Protein AF-A0A0P7GWD4-F1 (afdb_monomer_lite)

InterPro domains:
  IPR002305 Aminoacyl-tRNA synthetase, class Ic [PF00579] (4-116)
  IPR002306 Tryptophan-tRNA ligase [PR01039] (16-35)
  IPR002306 Tryptophan-tRNA ligase [PR01039] (90-111)
 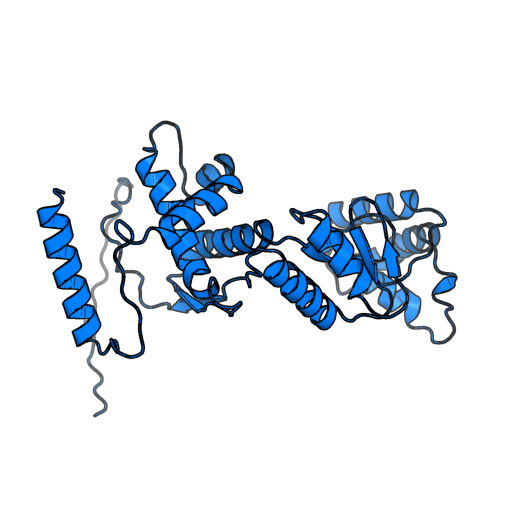 IPR014729 Rossmann-like alpha/beta/alpha sandwich fold [G3DSA:3.40.50.620] (1-127)

Foldseek 3Di:
DDPVVVVVVVVVVVVVVVVVPDDPVPDDDDDLVPDVVLLVLLVVLVVQDDPVLCCVLPVDDPPDDPVNVSVLSSVLSVQQVVLQVHADAREAEDAPSCVSSLVSSLVSLVLLAQWDKDKDFFPDDADPLLVVLLVLLVCVVPVDVPDDLQQDALLVSLVVLVVQQPDPPNPRPRDPVSSVVSSVVSVVRPGTRTAIWIKIFGNHDDPQLVVVLVVQQDDDKDDDPGIITGRPDDRVVSLVSSLVSLVVRVGSSYDRYHYDHDPPPPDPPPDDDDDDDDDDDDDDDDDDDDDDDD

Structure (mmCIF, N/CA/C/O backbone):
data_AF-A0A0P7GWD4-F1
#
_entry.id   AF-A0A0P7GWD4-F1
#
loop_
_atom_site.group_PDB
_atom_site.id
_atom_site.type_symbol
_atom_site.label_atom_id
_atom_site.label_alt_id
_atom_site.label_comp_id
_atom_site.label_asym_id
_atom_site.label_entity_id
_atom_site.label_seq_id
_atom_site.pdbx_PDB_ins_code
_atom_site.Cartn_x
_atom_site.Cartn_y
_atom_site.Cartn_z
_atom_site.occupancy
_atom_site.B_iso_or_equiv
_atom_site.auth_seq_id
_atom_site.auth_comp_id
_atom_site.auth_asym_id
_atom_site.auth_atom_id
_atom_site.pdbx_PDB_model_num
ATOM 1 N N . MET A 1 1 ? 26.471 8.571 -24.620 1.00 83.38 1 MET A N 1
ATOM 2 C CA . MET A 1 1 ? 26.338 7.479 -25.597 1.00 83.38 1 MET A CA 1
ATOM 3 C C . MET A 1 1 ? 25.336 7.917 -26.638 1.00 83.38 1 MET A C 1
ATOM 5 O O . MET A 1 1 ? 24.368 8.586 -26.285 1.00 83.38 1 MET A O 1
ATOM 9 N N . SER A 1 2 ? 25.613 7.619 -27.895 1.00 93.50 2 SER A N 1
ATOM 10 C CA . SER A 1 2 ? 24.650 7.726 -28.987 1.00 93.50 2 SER A CA 1
ATOM 11 C C . SER A 1 2 ? 23.600 6.614 -28.891 1.00 93.50 2 SER A C 1
ATOM 13 O O . SER A 1 2 ? 23.784 5.642 -28.157 1.00 93.50 2 SER A O 1
ATOM 15 N N . TRP A 1 3 ? 22.501 6.757 -29.631 1.00 91.62 3 TRP A N 1
ATOM 16 C CA . TRP A 1 3 ? 21.472 5.720 -29.726 1.00 91.62 3 TRP A CA 1
ATOM 17 C C . TRP A 1 3 ? 22.015 4.417 -30.324 1.00 91.62 3 TRP A C 1
ATOM 19 O O . TRP A 1 3 ? 21.743 3.355 -29.780 1.00 91.62 3 TRP A O 1
ATOM 29 N N . ASP A 1 4 ? 22.866 4.503 -31.348 1.00 94.75 4 ASP A N 1
ATOM 30 C CA . ASP A 1 4 ? 23.476 3.324 -31.975 1.00 94.75 4 ASP A CA 1
ATOM 31 C C . ASP A 1 4 ? 24.362 2.540 -30.988 1.00 94.75 4 ASP A C 1
ATOM 33 O O . ASP A 1 4 ? 24.303 1.313 -30.931 1.00 94.75 4 ASP A O 1
ATOM 37 N N . GLU A 1 5 ? 25.143 3.241 -30.155 1.00 94.81 5 GLU A N 1
ATOM 38 C CA . GLU A 1 5 ? 25.945 2.608 -29.095 1.00 94.81 5 GLU A CA 1
ATOM 39 C C . GLU A 1 5 ? 25.058 1.939 -28.029 1.00 94.81 5 GLU A C 1
ATOM 41 O O . GLU A 1 5 ? 25.387 0.860 -27.536 1.00 94.81 5 GLU A O 1
ATOM 46 N N . ILE A 1 6 ? 23.927 2.559 -27.662 1.00 92.19 6 ILE A N 1
ATOM 47 C CA . ILE A 1 6 ? 22.951 1.963 -26.733 1.00 92.19 6 ILE A CA 1
ATOM 48 C C . ILE A 1 6 ? 22.392 0.664 -27.321 1.00 92.19 6 ILE A C 1
ATOM 50 O O . ILE A 1 6 ? 22.334 -0.343 -26.614 1.00 92.19 6 ILE A O 1
ATOM 54 N N . ASP A 1 7 ? 22.027 0.672 -28.601 1.00 92.12 7 ASP A N 1
ATOM 55 C CA . ASP A 1 7 ? 21.450 -0.481 -29.293 1.00 92.12 7 ASP A CA 1
ATOM 56 C C . ASP A 1 7 ? 22.442 -1.643 -29.397 1.00 92.12 7 ASP A C 1
ATOM 58 O O . ASP A 1 7 ? 22.080 -2.801 -29.163 1.00 92.12 7 ASP A O 1
ATOM 62 N N . GLU A 1 8 ? 23.711 -1.348 -29.687 1.00 94.94 8 GLU A N 1
ATOM 63 C CA . GLU A 1 8 ? 24.775 -2.352 -29.709 1.00 94.94 8 GLU A CA 1
ATOM 64 C C . GLU A 1 8 ? 24.959 -3.005 -28.331 1.00 94.94 8 GLU A C 1
ATOM 66 O O . GLU A 1 8 ? 24.996 -4.238 -28.214 1.00 94.94 8 GLU A O 1
ATOM 71 N N . HIS A 1 9 ? 25.015 -2.198 -27.268 1.00 93.94 9 HIS A N 1
ATOM 72 C CA . HIS A 1 9 ? 25.132 -2.709 -25.906 1.00 93.94 9 HIS A CA 1
ATOM 73 C C . HIS A 1 9 ? 23.908 -3.525 -25.485 1.00 93.94 9 HIS A C 1
ATOM 75 O O . HIS A 1 9 ? 24.072 -4.638 -24.982 1.00 93.94 9 HIS A O 1
ATOM 81 N N . ALA A 1 10 ? 22.696 -3.017 -25.721 1.00 92.69 10 ALA A N 1
ATOM 82 C CA . ALA A 1 10 ? 21.453 -3.711 -25.393 1.00 92.69 10 ALA A CA 1
ATOM 83 C C . ALA A 1 10 ? 21.391 -5.082 -26.077 1.00 92.69 10 ALA A C 1
ATOM 85 O O . ALA A 1 10 ? 21.139 -6.093 -25.421 1.00 92.69 10 ALA A O 1
ATOM 86 N N . ARG A 1 11 ? 21.732 -5.149 -27.369 1.00 93.56 11 ARG A N 1
ATOM 87 C CA . ARG A 1 11 ? 21.801 -6.413 -28.110 1.00 93.56 11 ARG A CA 1
ATOM 88 C C . ARG A 1 11 ? 22.780 -7.403 -27.478 1.00 93.56 11 ARG A C 1
ATOM 90 O O . ARG A 1 11 ? 22.457 -8.583 -27.362 1.00 93.56 11 ARG A O 1
ATOM 97 N N . SER A 1 12 ? 23.963 -6.945 -27.075 1.00 94.62 12 SER A N 1
ATOM 98 C CA . SER A 1 12 ? 24.972 -7.799 -26.434 1.00 94.62 12 SER A CA 1
ATOM 99 C C . SER A 1 12 ? 24.480 -8.387 -25.102 1.00 94.62 12 SER A C 1
ATOM 101 O O . SER A 1 12 ? 24.654 -9.584 -24.844 1.00 94.62 12 SER A O 1
ATOM 103 N N . TYR A 1 13 ? 23.802 -7.577 -24.280 1.00 92.62 13 TYR A N 1
ATOM 104 C CA . TYR A 1 13 ? 23.207 -8.040 -23.022 1.00 92.62 13 TYR A CA 1
ATOM 105 C C . TYR A 1 13 ? 22.079 -9.045 -23.249 1.00 92.62 13 TYR A C 1
ATOM 107 O O . TYR A 1 13 ? 22.077 -10.093 -22.608 1.00 92.62 13 TYR A O 1
ATOM 115 N N . LEU A 1 14 ? 21.177 -8.780 -24.198 1.00 92.50 14 LEU A N 1
ATOM 116 C CA . LEU A 1 14 ? 20.080 -9.693 -24.530 1.00 92.50 14 LEU A CA 1
ATOM 117 C C . LEU A 1 14 ? 20.603 -11.052 -25.011 1.00 92.50 14 LEU A C 1
ATOM 119 O O . LEU A 1 14 ? 20.155 -12.091 -24.533 1.00 92.50 14 LEU A O 1
ATOM 123 N N . LEU A 1 15 ? 21.609 -11.061 -25.892 1.00 93.81 15 LEU A N 1
ATOM 124 C CA . LEU A 1 15 ? 22.244 -12.304 -26.344 1.00 93.81 15 LEU A CA 1
ATOM 125 C C . LEU A 1 15 ? 22.894 -13.073 -25.189 1.00 93.81 15 LEU A C 1
ATOM 127 O O . LEU A 1 15 ? 22.813 -14.299 -25.149 1.00 93.81 15 LEU A O 1
ATOM 131 N N . SER A 1 16 ? 23.517 -12.366 -24.245 1.00 94.94 16 SER A N 1
ATOM 132 C CA . SER A 1 16 ? 24.105 -12.984 -23.053 1.00 94.94 16 SER A CA 1
ATOM 133 C C . SER A 1 16 ? 23.033 -13.585 -22.144 1.00 94.94 16 SER A C 1
ATOM 135 O O . SER A 1 16 ? 23.215 -14.684 -21.631 1.00 94.94 16 SER A O 1
ATOM 137 N N . PHE A 1 17 ? 21.904 -12.896 -21.973 1.00 91.56 17 PHE A N 1
ATOM 138 C CA . PHE A 1 17 ? 20.793 -13.354 -21.143 1.00 91.56 17 PHE A CA 1
ATOM 139 C C . PHE A 1 17 ? 20.124 -14.610 -21.717 1.00 91.56 17 PHE A C 1
ATOM 141 O O . PHE A 1 17 ? 19.949 -15.595 -21.002 1.00 91.56 17 PHE A O 1
ATOM 148 N N . ILE A 1 18 ? 19.880 -14.632 -23.030 1.00 92.94 18 ILE A N 1
ATOM 149 C CA . ILE A 1 18 ? 19.390 -15.823 -23.743 1.00 92.94 18 ILE A CA 1
ATOM 150 C C . ILE A 1 18 ? 20.399 -16.975 -23.622 1.00 92.94 18 ILE A C 1
ATOM 152 O O . ILE A 1 18 ? 20.023 -18.106 -23.329 1.00 92.94 18 ILE A O 1
ATOM 156 N N . ALA A 1 19 ? 21.700 -16.703 -23.772 1.00 95.19 19 ALA A N 1
ATOM 157 C CA . ALA A 1 19 ? 22.739 -17.727 -23.635 1.00 95.19 19 ALA A CA 1
ATOM 158 C C . ALA A 1 19 ? 22.843 -18.319 -22.215 1.00 95.19 19 ALA A C 1
ATOM 160 O O . ALA A 1 19 ? 23.304 -19.450 -22.063 1.00 95.19 19 ALA A O 1
ATOM 161 N N . LEU A 1 20 ? 22.418 -17.578 -21.186 1.00 94.56 20 LEU A N 1
ATOM 162 C CA . LEU A 1 20 ? 22.337 -18.050 -19.799 1.00 94.56 20 LEU A CA 1
ATOM 163 C C . LEU A 1 20 ? 21.084 -18.897 -19.518 1.00 94.56 20 LEU A C 1
ATOM 165 O O . LEU A 1 20 ? 20.955 -19.418 -18.412 1.00 94.56 20 LEU A O 1
ATOM 169 N N . GLY A 1 21 ? 20.213 -19.082 -20.514 1.00 94.06 21 GLY A N 1
ATOM 170 C CA . GLY A 1 21 ? 19.053 -19.966 -20.435 1.00 94.06 21 GLY A CA 1
ATOM 171 C C . GLY A 1 21 ? 17.729 -19.258 -20.168 1.00 94.06 21 GLY A C 1
ATOM 172 O O . GLY A 1 21 ? 16.813 -19.906 -19.673 1.00 94.06 21 GLY A O 1
ATOM 173 N N . PHE A 1 22 ? 17.615 -17.959 -20.466 1.00 93.75 22 PHE A N 1
ATOM 174 C CA . PHE A 1 22 ? 16.305 -17.308 -20.501 1.00 93.75 22 PHE A CA 1
ATOM 175 C C . PHE A 1 22 ? 15.430 -17.946 -21.588 1.00 93.75 22 PHE A C 1
ATOM 177 O O . PHE A 1 22 ? 15.852 -18.037 -22.745 1.00 93.75 22 PHE A O 1
ATOM 184 N N . ASP A 1 23 ? 14.231 -18.378 -21.204 1.00 93.50 23 ASP A N 1
ATOM 185 C CA . ASP A 1 23 ? 13.242 -18.923 -22.125 1.00 93.50 23 ASP A CA 1
ATOM 186 C C . ASP A 1 23 ? 12.445 -17.776 -22.754 1.00 93.50 23 ASP A C 1
ATOM 188 O O . ASP A 1 23 ? 11.769 -17.022 -22.061 1.00 93.50 23 ASP A O 1
ATOM 192 N N . VAL A 1 24 ? 12.573 -17.619 -24.070 1.00 90.38 24 VAL A N 1
ATOM 193 C CA . VAL A 1 24 ? 11.899 -16.557 -24.832 1.00 90.38 24 VAL A CA 1
ATOM 194 C C . VAL A 1 24 ? 10.445 -16.889 -25.159 1.00 90.38 24 VAL A C 1
ATOM 196 O O . VAL A 1 24 ? 9.724 -16.004 -25.607 1.00 90.38 24 VAL A O 1
ATOM 199 N N . GLU A 1 25 ? 10.028 -18.144 -24.982 1.00 91.62 25 GLU A N 1
ATOM 200 C CA . GLU A 1 25 ? 8.641 -18.564 -25.193 1.00 91.62 25 GLU A CA 1
ATOM 201 C C . GLU A 1 25 ? 7.809 -18.341 -23.920 1.00 91.62 25 GLU A C 1
ATOM 203 O O . GLU A 1 25 ? 6.650 -17.946 -24.011 1.00 91.62 25 GLU A O 1
ATOM 208 N N . ASP A 1 26 ? 8.423 -18.530 -22.746 1.00 91.19 26 ASP A N 1
ATOM 209 C CA . ASP A 1 26 ? 7.779 -18.360 -21.433 1.00 91.19 26 ASP A CA 1
ATOM 210 C C . ASP A 1 26 ? 8.070 -16.992 -20.775 1.00 91.19 26 ASP A C 1
ATOM 212 O O . ASP A 1 26 ? 7.542 -16.690 -19.704 1.00 91.19 26 ASP A O 1
ATOM 216 N N . GLY A 1 27 ? 8.928 -16.162 -21.376 1.00 90.12 27 GLY A N 1
ATOM 217 C CA . GLY A 1 27 ? 9.369 -14.888 -20.812 1.00 90.12 27 GLY A CA 1
ATOM 218 C C . GLY A 1 27 ? 9.240 -13.718 -21.782 1.00 90.12 27 GLY A C 1
ATOM 219 O O . GLY A 1 27 ? 9.514 -13.835 -22.974 1.00 90.12 27 GLY A O 1
ATOM 220 N N . GLU A 1 28 ? 8.888 -12.546 -21.255 1.00 90.75 28 GLU A N 1
ATOM 221 C CA . GLU A 1 28 ? 8.751 -11.327 -22.050 1.00 90.75 28 GLU A CA 1
ATOM 222 C C . GLU A 1 28 ? 10.013 -10.451 -21.987 1.00 90.75 28 GLU A C 1
ATOM 224 O O . GLU A 1 28 ? 10.596 -10.218 -20.926 1.00 90.75 28 GLU A O 1
ATOM 229 N N . LEU A 1 29 ? 10.430 -9.936 -23.146 1.00 91.12 29 LEU A N 1
ATOM 230 C CA . LEU A 1 29 ? 11.501 -8.951 -23.281 1.00 91.12 29 LEU A CA 1
ATOM 231 C C . LEU A 1 29 ? 10.989 -7.769 -24.099 1.00 91.12 29 LEU A C 1
ATOM 233 O O . LEU A 1 29 ? 10.586 -7.933 -25.251 1.00 91.12 29 LEU A O 1
ATOM 237 N N . TYR A 1 30 ? 11.080 -6.564 -23.544 1.00 92.50 30 TYR A N 1
ATOM 238 C CA . TYR A 1 30 ? 10.666 -5.342 -24.226 1.00 92.50 30 TYR A CA 1
ATOM 239 C C . TYR A 1 30 ? 11.699 -4.226 -24.083 1.00 92.50 30 TYR A C 1
ATOM 241 O O . TYR A 1 30 ? 12.574 -4.228 -23.215 1.00 92.50 30 TYR A O 1
ATOM 249 N N . ARG A 1 31 ? 11.581 -3.229 -24.964 1.00 92.19 31 ARG A N 1
ATOM 250 C CA . ARG A 1 31 ? 12.339 -1.981 -24.893 1.00 92.19 31 ARG A CA 1
ATOM 251 C C . ARG A 1 31 ? 11.450 -0.899 -24.288 1.00 92.19 31 ARG A C 1
ATOM 253 O O . ARG A 1 31 ? 10.427 -0.553 -24.869 1.00 92.19 31 ARG A O 1
ATOM 260 N N . GLN A 1 32 ? 11.864 -0.320 -23.161 1.00 92.69 32 GLN A N 1
ATOM 261 C CA . GLN A 1 32 ? 11.082 0.699 -22.440 1.00 92.69 32 GLN A CA 1
ATOM 262 C C . GLN A 1 32 ? 10.704 1.914 -23.312 1.00 92.69 32 GLN A C 1
ATOM 264 O O . GLN A 1 32 ? 9.630 2.492 -23.157 1.00 92.69 32 GLN A O 1
ATOM 269 N N . SER A 1 33 ? 11.568 2.311 -24.257 1.00 90.31 33 SER A N 1
ATOM 270 C CA . SER A 1 33 ? 11.283 3.435 -25.164 1.00 90.31 33 SER A CA 1
ATOM 271 C C . SER A 1 33 ? 10.139 3.163 -26.139 1.00 90.31 33 SER A C 1
ATOM 273 O O . SER A 1 33 ? 9.525 4.113 -26.622 1.00 90.31 33 SER A O 1
ATOM 275 N N . ASP A 1 34 ? 9.850 1.890 -26.405 1.00 92.50 34 ASP A N 1
ATOM 276 C CA . ASP A 1 34 ? 8.902 1.460 -27.432 1.00 92.50 34 ASP A CA 1
ATOM 277 C C . ASP A 1 34 ? 7.611 0.903 -26.801 1.00 92.50 34 ASP A C 1
ATOM 279 O O . ASP A 1 34 ? 6.603 0.745 -27.487 1.00 92.50 34 ASP A O 1
ATOM 283 N N . ASN A 1 35 ? 7.617 0.638 -25.489 1.00 96.00 35 ASN A N 1
ATOM 284 C CA . ASN A 1 35 ? 6.459 0.155 -24.746 1.00 96.00 35 ASN A CA 1
ATOM 285 C C . ASN A 1 35 ? 5.600 1.332 -24.259 1.00 96.00 35 ASN A C 1
ATOM 287 O O . ASN A 1 35 ? 5.897 1.967 -23.246 1.00 96.00 35 ASN A O 1
ATOM 291 N N . ARG A 1 36 ? 4.526 1.637 -24.996 1.00 96.38 36 ARG A N 1
ATOM 292 C CA . ARG A 1 36 ? 3.644 2.760 -24.657 1.00 96.38 36 ARG A CA 1
ATOM 293 C C . ARG A 1 36 ? 2.839 2.521 -23.379 1.00 96.38 36 ARG A C 1
ATOM 295 O O . ARG A 1 36 ? 2.697 3.450 -22.596 1.00 96.38 36 ARG A O 1
ATOM 302 N N . VAL A 1 37 ? 2.388 1.289 -23.155 1.00 96.56 37 VAL A N 1
ATOM 303 C CA . VAL A 1 37 ? 1.612 0.910 -21.964 1.00 96.56 37 VAL A CA 1
ATOM 304 C C . VAL A 1 37 ? 2.437 1.146 -20.699 1.00 96.56 37 VAL A C 1
ATOM 306 O O . VAL A 1 37 ? 1.975 1.794 -19.767 1.00 96.56 37 VAL A O 1
ATOM 309 N N . LEU A 1 38 ? 3.705 0.726 -20.705 1.00 96.94 38 LEU A N 1
ATOM 310 C CA . LEU A 1 38 ? 4.643 1.012 -19.619 1.00 96.94 38 LEU A CA 1
ATOM 311 C C . LEU A 1 38 ? 4.836 2.521 -19.396 1.00 96.94 38 LEU A C 1
ATOM 313 O O . LEU A 1 38 ? 4.918 2.980 -18.260 1.00 96.94 38 LEU A O 1
ATOM 317 N N . GLN A 1 39 ? 4.950 3.301 -20.474 1.00 96.44 39 GLN A N 1
ATOM 318 C CA . GLN A 1 39 ? 5.124 4.754 -20.376 1.00 96.44 39 GLN A CA 1
ATOM 319 C C . GLN A 1 39 ? 3.898 5.450 -19.785 1.00 96.44 39 GLN A C 1
ATOM 321 O O . GLN A 1 39 ? 4.066 6.403 -19.024 1.00 96.44 39 GLN A O 1
ATOM 326 N N . ASP A 1 40 ? 2.698 4.987 -20.132 1.00 97.19 40 ASP A N 1
ATOM 327 C CA . ASP A 1 40 ? 1.445 5.499 -19.580 1.00 97.19 40 ASP A CA 1
ATOM 328 C C . ASP A 1 40 ? 1.333 5.126 -18.088 1.00 97.19 40 ASP A C 1
ATOM 330 O O . ASP A 1 40 ? 1.141 6.017 -17.261 1.00 97.19 40 ASP A O 1
ATOM 334 N N . LEU A 1 41 ? 1.645 3.879 -17.709 1.00 97.12 41 LEU A N 1
ATOM 335 C CA . LEU A 1 41 ? 1.734 3.469 -16.299 1.00 97.12 41 LEU A CA 1
ATOM 336 C C . LEU A 1 41 ? 2.756 4.310 -15.514 1.00 97.12 41 LEU A C 1
ATOM 338 O O . LEU A 1 41 ? 2.482 4.767 -14.406 1.00 97.12 41 LEU A O 1
ATOM 342 N N . ALA A 1 42 ? 3.936 4.558 -16.085 1.00 97.25 42 ALA A N 1
ATOM 343 C CA . ALA A 1 42 ? 4.946 5.407 -15.458 1.00 97.25 42 ALA A CA 1
ATOM 344 C C . ALA A 1 42 ? 4.448 6.846 -15.273 1.00 97.25 42 ALA A C 1
ATOM 346 O O . ALA A 1 42 ? 4.755 7.482 -14.267 1.00 97.25 42 ALA A O 1
ATOM 347 N N . PHE A 1 43 ? 3.681 7.379 -16.222 1.00 96.38 43 PHE A N 1
ATOM 348 C CA . PHE A 1 43 ? 3.087 8.703 -16.078 1.00 96.38 43 PHE A CA 1
ATOM 349 C C . PHE A 1 43 ? 2.088 8.748 -14.914 1.00 96.38 43 PHE A C 1
ATOM 351 O O . PHE A 1 43 ? 2.143 9.668 -14.095 1.00 96.38 43 PHE A O 1
ATOM 358 N N . GLU A 1 44 ? 1.229 7.738 -14.799 1.00 95.94 44 GLU A N 1
ATOM 359 C CA . GLU A 1 44 ? 0.239 7.650 -13.726 1.00 95.94 44 GLU A CA 1
ATOM 360 C C . GLU A 1 44 ? 0.884 7.452 -12.351 1.00 95.94 44 GLU A C 1
ATOM 362 O O . GLU A 1 44 ? 0.588 8.214 -11.429 1.00 95.94 44 GLU A O 1
ATOM 367 N N . ILE A 1 45 ? 1.859 6.544 -12.222 1.00 95.88 45 ILE A N 1
ATOM 368 C CA . ILE A 1 45 ? 2.658 6.402 -10.992 1.00 95.88 45 ILE A CA 1
ATOM 369 C C . ILE A 1 45 ? 3.320 7.736 -10.646 1.00 95.88 45 ILE A C 1
ATOM 371 O O . ILE A 1 45 ? 3.247 8.185 -9.501 1.00 95.88 45 ILE A O 1
ATOM 375 N N . GLY A 1 46 ? 3.904 8.408 -11.642 1.00 94.50 46 GLY A N 1
ATOM 376 C CA . GLY A 1 46 ? 4.538 9.713 -11.488 1.00 94.50 46 GLY A CA 1
ATOM 377 C C . GLY A 1 46 ? 3.614 10.766 -10.871 1.00 94.50 46 GLY A C 1
ATOM 378 O O . GLY A 1 46 ? 4.079 11.580 -10.074 1.00 94.50 46 GLY A O 1
ATOM 379 N N . SER A 1 47 ? 2.309 10.712 -11.164 1.00 92.12 47 SER A N 1
ATOM 380 C CA . SER A 1 47 ? 1.301 11.620 -10.593 1.00 92.12 47 SER A CA 1
ATOM 381 C C . SER A 1 47 ? 1.056 11.420 -9.092 1.00 92.12 47 SER A C 1
ATOM 383 O O . SER A 1 47 ? 0.609 12.347 -8.418 1.00 92.12 47 SER A O 1
ATOM 385 N N . THR A 1 48 ? 1.403 10.248 -8.553 1.00 88.75 48 THR A N 1
ATOM 386 C CA . THR A 1 48 ? 1.256 9.926 -7.125 1.00 88.75 48 THR A CA 1
ATOM 387 C C . THR A 1 48 ? 2.543 10.116 -6.325 1.00 88.75 48 THR A C 1
ATOM 389 O O . THR A 1 48 ? 2.502 10.073 -5.096 1.00 88.75 48 THR A O 1
ATOM 392 N N . THR A 1 49 ? 3.679 10.350 -6.991 1.00 90.25 49 THR A N 1
ATOM 393 C CA . THR A 1 49 ? 5.005 10.493 -6.367 1.00 90.25 49 THR A CA 1
ATOM 394 C C . THR A 1 49 ? 5.451 11.949 -6.245 1.00 90.25 49 THR A C 1
ATOM 396 O O . THR A 1 49 ? 5.300 12.743 -7.172 1.00 90.25 49 THR A O 1
ATOM 399 N N . ASN A 1 50 ? 6.071 12.303 -5.120 1.00 90.75 50 ASN A N 1
ATOM 400 C CA . ASN A 1 50 ? 6.525 13.660 -4.825 1.00 90.75 50 ASN A CA 1
ATOM 401 C C . ASN A 1 50 ? 8.039 13.822 -4.982 1.00 90.75 50 ASN A C 1
ATOM 403 O O . ASN A 1 50 ? 8.821 12.926 -4.668 1.00 90.75 50 ASN A O 1
ATOM 407 N N . PHE A 1 51 ? 8.481 15.027 -5.363 1.00 91.94 51 PHE A N 1
ATOM 408 C CA . PHE A 1 51 ? 9.908 15.349 -5.494 1.00 91.94 51 PHE A CA 1
ATOM 409 C C . PHE A 1 51 ? 10.715 15.088 -4.209 1.00 91.94 51 PHE A C 1
ATOM 411 O O . PHE A 1 51 ? 11.842 14.602 -4.275 1.00 91.94 51 PHE A O 1
ATOM 418 N N . SER A 1 52 ? 10.123 15.349 -3.042 1.00 93.75 52 SER A N 1
ATOM 419 C CA . SER A 1 52 ? 10.744 15.097 -1.737 1.00 93.75 52 SER A CA 1
ATOM 420 C C . SER A 1 52 ? 11.074 13.621 -1.501 1.00 93.75 52 SER A C 1
ATOM 422 O O . SER A 1 52 ? 12.067 13.316 -0.847 1.00 93.75 52 SER A O 1
ATOM 424 N N . GLU A 1 53 ? 10.280 12.698 -2.051 1.00 92.88 53 GLU A N 1
ATOM 425 C CA . GLU A 1 53 ? 10.569 11.261 -1.979 1.00 92.88 53 GLU A CA 1
ATOM 426 C C . GLU A 1 53 ? 11.797 10.929 -2.830 1.00 92.88 53 GLU A C 1
ATOM 428 O O . GLU A 1 53 ? 12.689 10.204 -2.389 1.00 92.88 53 GLU A O 1
ATOM 433 N N . PHE A 1 54 ? 11.911 11.530 -4.019 1.00 93.19 54 PHE A N 1
ATOM 434 C CA . PHE A 1 54 ? 13.093 11.343 -4.855 1.00 93.19 54 PHE A CA 1
ATOM 435 C C . PHE A 1 54 ? 14.368 11.929 -4.235 1.00 93.19 54 PHE A C 1
ATOM 437 O O . PHE A 1 54 ? 15.443 11.337 -4.360 1.00 93.19 54 PHE A O 1
ATOM 444 N N . GLU A 1 55 ? 14.267 13.076 -3.565 1.00 94.19 55 GLU A N 1
ATOM 445 C CA . GLU A 1 55 ? 15.373 13.658 -2.802 1.00 94.19 55 GLU A CA 1
ATOM 446 C C . GLU A 1 55 ? 15.804 12.721 -1.667 1.00 94.19 55 GLU A C 1
ATOM 448 O O . GLU A 1 55 ? 16.985 12.384 -1.565 1.00 94.19 55 GLU A O 1
ATOM 453 N N . ALA A 1 56 ? 14.852 12.233 -0.868 1.00 93.94 56 ALA A N 1
ATOM 454 C CA . ALA A 1 56 ? 15.133 11.360 0.268 1.00 93.94 56 ALA A CA 1
ATOM 455 C C . ALA A 1 56 ? 15.741 10.008 -0.143 1.00 93.94 56 ALA A C 1
ATOM 457 O O . ALA A 1 56 ? 16.655 9.518 0.522 1.00 93.94 56 ALA A O 1
ATOM 458 N N . ILE A 1 57 ? 15.254 9.408 -1.233 1.00 93.00 57 ILE A N 1
ATOM 459 C CA . ILE A 1 57 ? 15.642 8.051 -1.644 1.00 93.00 57 ILE A CA 1
ATOM 460 C C . ILE A 1 57 ? 16.877 8.067 -2.557 1.00 93.00 57 ILE A C 1
ATOM 462 O O . ILE A 1 57 ? 17.778 7.242 -2.393 1.00 93.00 57 ILE A O 1
ATOM 466 N N . TYR A 1 58 ? 16.945 8.998 -3.514 1.00 92.06 58 TYR A N 1
ATOM 467 C CA . TYR A 1 58 ? 17.975 9.005 -4.564 1.00 92.06 58 TYR A CA 1
ATOM 468 C C . TYR A 1 58 ? 18.942 10.191 -4.481 1.00 92.06 58 TYR A C 1
ATOM 470 O O . TYR A 1 58 ? 19.909 10.234 -5.249 1.00 92.06 58 TYR A O 1
ATOM 478 N N . GLY A 1 59 ? 18.712 11.146 -3.572 1.00 92.81 59 GLY A N 1
ATOM 479 C CA . GLY A 1 59 ? 19.525 12.357 -3.446 1.00 92.81 59 GLY A CA 1
ATOM 480 C C . GLY A 1 59 ? 19.329 13.334 -4.604 1.00 92.81 59 GLY A C 1
ATOM 481 O O . GLY A 1 59 ? 20.268 14.042 -4.975 1.00 92.81 59 GLY A O 1
ATOM 482 N N . PHE A 1 60 ? 18.151 13.330 -5.234 1.00 94.81 60 PHE A N 1
ATOM 483 C CA . PHE A 1 60 ? 17.853 14.253 -6.326 1.00 94.81 60 PHE A CA 1
ATOM 484 C C . PHE A 1 60 ? 17.767 15.697 -5.832 1.00 94.81 60 PHE A C 1
ATOM 486 O O . PHE A 1 60 ? 17.335 15.979 -4.723 1.00 94.81 60 PHE A O 1
ATOM 493 N N . GLY A 1 61 ? 18.190 16.620 -6.689 1.00 93.00 61 GLY A N 1
ATOM 494 C CA . GLY A 1 61 ? 18.234 18.051 -6.402 1.00 93.00 61 GLY A CA 1
ATOM 495 C C . GLY A 1 61 ? 18.198 18.865 -7.690 1.00 93.00 61 GLY A C 1
ATOM 496 O O . GLY A 1 61 ? 18.031 18.305 -8.773 1.00 93.00 61 GLY A O 1
ATOM 497 N N . GLY A 1 62 ? 18.413 20.179 -7.595 1.00 92.69 62 GLY A N 1
ATOM 498 C CA . GLY A 1 62 ? 18.315 21.096 -8.745 1.00 92.69 62 GLY A CA 1
ATOM 499 C C . GLY A 1 62 ? 19.246 20.782 -9.928 1.00 92.69 62 GLY A C 1
ATOM 500 O O . GLY A 1 62 ? 18.967 21.192 -11.047 1.00 92.69 62 GLY A O 1
ATOM 501 N N . GLU A 1 63 ? 20.318 20.020 -9.699 1.00 93.00 63 GLU A N 1
ATOM 502 C CA . GLU A 1 63 ? 21.259 19.573 -10.739 1.00 93.00 63 GLU A CA 1
ATOM 503 C C . GLU A 1 63 ? 20.818 18.270 -11.437 1.00 93.00 63 GLU A C 1
ATOM 505 O O . GLU A 1 63 ? 21.424 17.834 -12.417 1.00 93.00 63 GLU A O 1
ATOM 510 N N . THR A 1 64 ? 19.784 17.596 -10.925 1.00 94.94 64 THR A N 1
ATOM 511 C CA . THR A 1 64 ? 19.297 16.338 -11.500 1.00 94.94 64 THR A CA 1
ATOM 512 C C . THR A 1 64 ? 18.452 16.627 -12.735 1.00 94.94 64 THR A C 1
ATOM 514 O O . THR A 1 64 ? 17.481 17.375 -12.684 1.00 94.94 64 THR A O 1
ATOM 517 N N . ASN A 1 65 ? 18.801 16.013 -13.866 1.00 93.81 65 ASN A N 1
ATOM 518 C CA . ASN A 1 65 ? 18.026 16.156 -15.094 1.00 93.81 65 ASN A CA 1
ATOM 519 C C . ASN A 1 65 ? 16.675 15.425 -14.981 1.00 93.81 65 ASN A C 1
ATOM 521 O O . ASN A 1 65 ? 16.622 14.291 -14.506 1.00 93.81 65 ASN A O 1
ATOM 525 N N . VAL A 1 66 ? 15.610 16.033 -15.508 1.00 93.44 66 VAL A N 1
ATOM 526 C CA . VAL A 1 66 ? 14.246 15.472 -15.563 1.00 93.44 66 VAL A CA 1
ATOM 527 C C . VAL A 1 66 ? 14.209 14.064 -16.163 1.00 93.44 66 VAL A C 1
ATOM 529 O O . VAL A 1 66 ? 13.493 13.207 -15.665 1.00 93.44 66 VAL A O 1
ATOM 532 N N . SER A 1 67 ? 15.027 13.783 -17.178 1.00 91.94 67 SER A N 1
ATOM 533 C CA . SER A 1 67 ? 15.077 12.454 -17.807 1.00 91.94 67 SER A CA 1
ATOM 534 C C . SER A 1 67 ? 15.571 11.374 -16.838 1.00 91.94 67 SER A C 1
ATOM 536 O O . SER A 1 67 ? 15.120 10.236 -16.901 1.00 91.94 67 SER A O 1
ATOM 538 N N . HIS A 1 68 ? 16.477 11.727 -15.918 1.00 92.94 68 HIS A N 1
ATOM 539 C CA . HIS A 1 68 ? 16.935 10.809 -14.875 1.00 92.94 68 HIS A CA 1
ATOM 540 C C . HIS A 1 68 ? 15.822 10.558 -13.853 1.00 92.94 68 HIS A C 1
ATOM 542 O O . HIS A 1 68 ? 15.602 9.414 -13.467 1.00 92.94 68 HIS A O 1
ATOM 548 N N . MET A 1 69 ? 15.066 11.595 -13.485 1.00 92.69 69 MET A N 1
ATOM 549 C CA . MET A 1 69 ? 13.893 11.430 -12.622 1.00 92.69 69 MET A CA 1
ATOM 550 C C . MET A 1 69 ? 12.852 10.516 -13.265 1.00 92.69 69 MET A C 1
ATOM 552 O O . MET A 1 69 ? 12.446 9.531 -12.657 1.00 92.69 69 MET A O 1
ATOM 556 N N . GLN A 1 70 ? 12.513 10.779 -14.528 1.00 93.69 70 GLN A N 1
ATOM 557 C CA . GLN A 1 70 ? 11.563 9.964 -15.276 1.00 93.69 70 GLN A CA 1
ATOM 558 C C . GLN A 1 70 ? 12.019 8.508 -15.375 1.00 93.69 70 GLN A C 1
ATOM 560 O O . GLN A 1 70 ? 11.203 7.611 -15.210 1.00 93.69 70 GLN A O 1
ATOM 565 N N . SER A 1 71 ? 13.318 8.258 -15.575 1.00 93.81 71 SER A N 1
ATOM 566 C CA . SER A 1 71 ? 13.836 6.888 -15.656 1.00 93.81 71 SER A CA 1
ATOM 567 C C . SER A 1 71 ? 13.601 6.076 -14.378 1.00 93.81 71 SER A C 1
ATOM 569 O O . SER A 1 71 ? 13.312 4.889 -14.472 1.00 93.81 71 SER A O 1
ATOM 571 N N . VAL A 1 72 ? 13.652 6.709 -13.199 1.00 94.38 72 VAL A N 1
ATOM 572 C CA . VAL A 1 72 ? 13.331 6.038 -11.928 1.00 94.38 72 VAL A CA 1
ATOM 573 C C . VAL A 1 72 ? 11.852 5.679 -11.865 1.00 94.38 72 VAL A C 1
ATOM 575 O O . VAL A 1 72 ? 11.510 4.586 -11.430 1.00 94.38 72 VAL A O 1
ATOM 578 N N . VAL A 1 73 ? 10.970 6.567 -12.325 1.00 95.88 73 VAL A N 1
ATOM 579 C CA . VAL A 1 73 ? 9.528 6.286 -12.365 1.00 95.88 73 VAL A CA 1
ATOM 580 C C . VAL A 1 73 ? 9.213 5.167 -13.352 1.00 95.88 73 VAL A C 1
ATOM 582 O O . VAL A 1 73 ? 8.430 4.277 -13.040 1.00 95.88 73 VAL A O 1
ATOM 585 N N . THR A 1 74 ? 9.871 5.150 -14.511 1.00 96.69 74 THR A N 1
ATOM 586 C CA . THR A 1 74 ? 9.754 4.044 -15.471 1.00 96.69 74 THR A CA 1
ATOM 587 C C . THR A 1 74 ? 10.214 2.716 -14.866 1.00 96.69 74 THR A C 1
ATOM 589 O O . THR A 1 74 ? 9.544 1.713 -15.060 1.00 96.69 74 THR A O 1
ATOM 592 N N . GLN A 1 75 ? 11.282 2.711 -14.062 1.00 94.56 75 GLN A N 1
ATOM 593 C CA . GLN A 1 75 ? 11.730 1.508 -13.344 1.00 94.56 75 GLN A CA 1
ATOM 594 C C . GLN A 1 75 ? 10.717 1.018 -12.298 1.00 94.56 75 GLN A C 1
ATOM 596 O O . GLN A 1 75 ? 10.553 -0.186 -12.123 1.00 94.56 75 GLN A O 1
ATOM 601 N N . LEU A 1 76 ? 10.002 1.927 -11.627 1.00 94.88 76 LEU A N 1
ATOM 602 C CA . LEU A 1 76 ? 8.891 1.547 -10.743 1.00 94.88 76 LEU A CA 1
ATOM 603 C C . LEU A 1 76 ? 7.730 0.953 -11.536 1.00 94.88 76 LEU A C 1
ATOM 605 O O . LEU A 1 76 ? 7.134 -0.029 -11.103 1.00 94.88 76 LEU A O 1
ATOM 609 N N . ALA A 1 77 ? 7.425 1.533 -12.698 1.00 96.56 77 ALA A N 1
ATOM 610 C CA . ALA A 1 77 ? 6.408 1.000 -13.589 1.00 96.56 77 ALA A CA 1
ATOM 611 C C . ALA A 1 77 ? 6.769 -0.413 -14.057 1.00 96.56 77 ALA A C 1
ATOM 613 O O . ALA A 1 77 ? 5.898 -1.269 -14.013 1.00 96.56 77 ALA A O 1
ATOM 614 N N . ASP A 1 78 ? 8.034 -0.704 -14.390 1.00 95.94 78 ASP A N 1
ATOM 615 C CA . ASP A 1 78 ? 8.459 -2.057 -14.797 1.00 95.94 78 ASP A CA 1
ATOM 616 C C . ASP A 1 78 ? 8.150 -3.120 -13.728 1.00 95.94 78 ASP A C 1
ATOM 618 O O . ASP A 1 78 ? 7.878 -4.272 -14.055 1.00 95.94 78 ASP A O 1
ATOM 622 N N . ILE A 1 79 ? 8.193 -2.745 -12.444 1.00 95.44 79 ILE A N 1
ATOM 623 C CA . ILE A 1 79 ? 7.895 -3.646 -11.323 1.00 95.44 79 ILE A CA 1
ATOM 624 C C . ILE A 1 79 ? 6.404 -4.008 -11.269 1.00 95.44 79 ILE A C 1
ATOM 626 O O . ILE A 1 79 ? 6.052 -5.144 -10.939 1.00 95.44 79 ILE A O 1
ATOM 630 N N . LEU A 1 80 ? 5.531 -3.044 -11.557 1.00 95.69 80 LEU A N 1
ATOM 631 C CA . LEU A 1 80 ? 4.077 -3.218 -11.488 1.00 95.69 80 LEU A CA 1
ATOM 632 C C . LEU A 1 80 ? 3.470 -3.629 -12.833 1.00 95.69 80 LEU A C 1
ATOM 634 O O . LEU A 1 80 ? 2.373 -4.172 -12.860 1.00 95.69 80 LEU A O 1
ATOM 638 N N . TYR A 1 81 ? 4.207 -3.441 -13.927 1.00 95.50 81 TYR A N 1
ATOM 639 C CA . TYR A 1 81 ? 3.797 -3.751 -15.293 1.00 95.50 81 TYR A CA 1
ATOM 640 C C . TYR A 1 81 ? 3.251 -5.179 -15.483 1.00 95.50 81 TYR A C 1
ATOM 642 O O . TYR A 1 81 ? 2.218 -5.311 -16.135 1.00 95.50 81 TYR A O 1
ATOM 650 N N . PRO A 1 82 ? 3.833 -6.242 -14.884 1.00 93.38 82 PRO A N 1
ATOM 651 C CA . PRO A 1 82 ? 3.286 -7.595 -15.015 1.00 93.38 82 PRO A CA 1
ATOM 652 C C . PRO A 1 82 ? 1.875 -7.765 -14.438 1.00 93.38 82 PRO A C 1
ATOM 654 O O . PRO A 1 82 ? 1.200 -8.727 -14.769 1.00 93.38 82 PRO A O 1
ATOM 657 N N . GLN A 1 83 ? 1.437 -6.854 -13.565 1.00 94.44 83 GLN A N 1
ATOM 658 C CA . GLN A 1 83 ? 0.135 -6.925 -12.901 1.00 94.44 83 GLN A CA 1
ATOM 659 C C . GLN A 1 83 ? -0.973 -6.180 -13.660 1.00 94.44 83 GLN A C 1
ATOM 661 O O . GLN A 1 83 ? -2.070 -6.034 -13.131 1.00 94.44 83 GLN A O 1
ATOM 666 N N . LEU A 1 84 ? -0.688 -5.650 -14.857 1.00 92.44 84 LEU A N 1
ATOM 667 C CA . LEU A 1 84 ? -1.672 -4.898 -15.642 1.00 92.44 84 LEU A CA 1
ATOM 668 C C . LEU A 1 84 ? -2.784 -5.776 -16.225 1.00 92.44 84 LEU A C 1
ATOM 670 O O . LEU A 1 84 ? -3.886 -5.276 -16.430 1.00 92.44 84 LEU A O 1
ATOM 674 N N . ASP A 1 85 ? -2.496 -7.049 -16.500 1.00 86.69 85 ASP A N 1
ATOM 675 C CA . ASP A 1 85 ? -3.496 -7.993 -17.008 1.00 86.69 85 ASP A CA 1
ATOM 676 C C . ASP A 1 85 ? -4.328 -8.591 -15.868 1.00 86.69 85 ASP A C 1
ATOM 678 O O . ASP A 1 85 ? -5.554 -8.655 -15.944 1.00 86.69 85 ASP A O 1
ATOM 682 N N . GLU A 1 86 ? -3.657 -9.025 -14.800 1.00 87.19 86 GLU A N 1
ATOM 683 C CA . GLU A 1 86 ? -4.290 -9.538 -13.592 1.00 87.19 86 GLU A CA 1
ATOM 684 C C . GLU A 1 86 ? -3.423 -9.254 -12.354 1.00 87.19 86 GLU A C 1
ATOM 686 O O . GLU A 1 86 ? -2.188 -9.270 -12.434 1.00 87.19 86 GLU A O 1
ATOM 691 N N . PRO A 1 87 ? -4.027 -9.031 -11.174 1.00 87.88 87 PRO A N 1
ATOM 692 C CA . PRO A 1 87 ? -3.261 -8.836 -9.956 1.00 87.88 87 PRO A CA 1
ATOM 693 C C . PRO A 1 87 ? -2.481 -10.088 -9.587 1.00 87.88 87 PRO A C 1
ATOM 695 O O . PRO A 1 87 ? -3.051 -11.138 -9.284 1.00 87.88 87 PRO A O 1
ATOM 698 N N . MET A 1 88 ? -1.166 -9.945 -9.490 1.00 88.31 88 MET A N 1
ATOM 699 C CA . MET A 1 88 ? -0.290 -11.052 -9.136 1.00 88.31 88 MET A CA 1
ATOM 700 C C . MET A 1 88 ? 0.867 -10.594 -8.244 1.00 88.31 88 MET A C 1
ATOM 702 O O . MET A 1 88 ? 1.346 -9.466 -8.371 1.00 88.31 88 MET A O 1
ATOM 706 N N . PRO A 1 89 ? 1.367 -11.454 -7.341 1.00 83.62 89 PRO A N 1
ATOM 707 C CA . PRO A 1 89 ? 2.522 -11.118 -6.522 1.00 83.62 89 PRO A CA 1
ATOM 708 C C . PRO A 1 89 ? 3.797 -11.086 -7.381 1.00 83.62 89 PRO A C 1
ATOM 710 O O . PRO A 1 89 ? 4.413 -12.121 -7.642 1.00 83.62 89 PRO A O 1
ATOM 713 N N . THR A 1 90 ? 4.237 -9.896 -7.803 1.00 90.62 90 THR A N 1
ATOM 714 C CA . THR A 1 90 ? 5.523 -9.742 -8.506 1.00 90.62 90 THR A CA 1
ATOM 715 C C . THR A 1 90 ? 6.685 -10.034 -7.556 1.00 90.62 90 THR A C 1
ATOM 717 O O . THR A 1 90 ? 6.795 -9.408 -6.501 1.00 90.62 90 THR A O 1
ATOM 720 N N . VAL A 1 91 ? 7.599 -10.931 -7.938 1.00 92.56 91 VAL A N 1
ATOM 721 C CA . VAL A 1 91 ? 8.832 -11.217 -7.183 1.00 92.56 91 VAL A CA 1
ATOM 722 C C . VAL A 1 91 ? 10.047 -10.695 -7.940 1.00 92.56 91 VAL A C 1
ATOM 724 O O . VAL A 1 91 ? 10.319 -11.122 -9.059 1.00 92.56 91 VAL A O 1
ATOM 727 N N . ILE A 1 92 ? 10.817 -9.808 -7.310 1.00 91.06 92 ILE A N 1
ATOM 728 C CA . ILE A 1 92 ? 11.936 -9.115 -7.955 1.00 91.06 92 ILE A CA 1
ATOM 729 C C . ILE A 1 92 ? 13.263 -9.546 -7.315 1.00 91.06 92 ILE A C 1
ATOM 731 O O . ILE A 1 92 ? 13.472 -9.336 -6.111 1.00 91.06 92 ILE A O 1
ATOM 735 N N . PRO A 1 93 ? 14.201 -10.118 -8.086 1.00 90.31 93 PRO A N 1
ATOM 736 C CA . PRO A 1 93 ? 15.547 -10.380 -7.605 1.00 90.31 93 PRO A CA 1
ATOM 737 C C . PRO A 1 93 ? 16.373 -9.096 -7.598 1.00 90.31 93 PRO A C 1
ATOM 739 O O . PRO A 1 93 ? 16.691 -8.543 -8.648 1.00 90.31 93 PRO A O 1
ATOM 742 N N . VAL A 1 94 ? 16.781 -8.642 -6.412 1.00 89.00 94 VAL A N 1
ATOM 743 C CA . VAL A 1 94 ? 17.539 -7.391 -6.268 1.00 89.00 94 VAL A CA 1
ATOM 744 C C . VAL A 1 94 ? 18.716 -7.514 -5.304 1.00 89.00 94 VAL A C 1
ATOM 746 O O . VAL A 1 94 ? 18.757 -8.382 -4.429 1.00 89.00 94 VAL A O 1
ATOM 749 N N . GLY A 1 95 ? 19.700 -6.632 -5.479 1.00 90.00 95 GLY A N 1
ATOM 750 C CA . GLY A 1 95 ? 20.756 -6.432 -4.493 1.00 90.00 95 GLY A CA 1
ATOM 751 C C . GLY A 1 95 ? 20.210 -5.738 -3.234 1.00 90.00 95 GLY A C 1
ATOM 752 O O . GLY A 1 95 ? 19.230 -4.995 -3.325 1.00 90.00 95 GLY A O 1
ATOM 753 N N . PRO A 1 96 ? 20.822 -5.934 -2.049 1.00 87.19 96 PRO A N 1
ATOM 754 C CA . PRO A 1 96 ? 20.406 -5.254 -0.815 1.00 87.19 96 PRO A CA 1
ATOM 755 C C . PRO A 1 96 ? 20.389 -3.720 -0.906 1.00 87.19 96 PRO A C 1
ATOM 757 O O . PRO A 1 96 ? 19.634 -3.067 -0.196 1.00 87.19 96 PRO A O 1
ATOM 760 N N . ASP A 1 97 ? 21.207 -3.140 -1.782 1.00 89.00 97 ASP A N 1
ATOM 761 C CA . ASP A 1 97 ? 21.284 -1.702 -2.048 1.00 89.00 97 ASP A CA 1
ATOM 762 C C . ASP A 1 97 ? 20.045 -1.132 -2.757 1.00 89.00 97 ASP A C 1
ATOM 764 O O . ASP A 1 97 ? 19.824 0.075 -2.706 1.00 89.00 97 ASP A O 1
ATOM 768 N N . GLN A 1 98 ? 19.223 -1.982 -3.378 1.00 90.19 98 GLN A N 1
ATOM 769 C CA . GLN A 1 98 ? 17.992 -1.586 -4.070 1.00 90.19 98 GLN A CA 1
ATOM 770 C C . GLN A 1 98 ? 16.746 -1.672 -3.178 1.00 90.19 98 GLN A C 1
ATOM 772 O O . GLN A 1 98 ? 15.645 -1.369 -3.634 1.00 90.19 98 GLN A O 1
ATOM 777 N N . ASP A 1 99 ? 16.896 -2.052 -1.903 1.00 91.81 99 ASP A N 1
ATOM 778 C CA . ASP A 1 99 ? 15.785 -2.102 -0.947 1.00 91.81 99 ASP A CA 1
ATOM 779 C C . ASP A 1 99 ? 14.960 -0.798 -0.899 1.00 91.81 99 ASP A C 1
ATOM 781 O O . ASP A 1 99 ? 13.732 -0.888 -0.959 1.00 91.81 99 ASP A O 1
ATOM 785 N N . PRO A 1 100 ? 15.569 0.410 -0.898 1.00 93.12 100 PRO A N 1
ATOM 786 C CA . PRO A 1 100 ? 14.798 1.652 -0.930 1.00 93.12 100 PRO A CA 1
ATOM 787 C C . PRO A 1 100 ? 13.912 1.794 -2.177 1.00 93.12 100 PRO A C 1
ATOM 789 O O . PRO A 1 100 ? 12.794 2.286 -2.071 1.00 93.12 100 PRO A O 1
ATOM 792 N N . HIS A 1 101 ? 14.371 1.325 -3.344 1.00 93.69 101 HIS A N 1
ATOM 793 C CA . HIS A 1 101 ? 13.588 1.373 -4.583 1.00 93.69 101 HIS A CA 1
ATOM 794 C C . HIS A 1 101 ? 12.410 0.391 -4.545 1.00 93.69 101 HIS A C 1
ATOM 796 O O . HIS A 1 10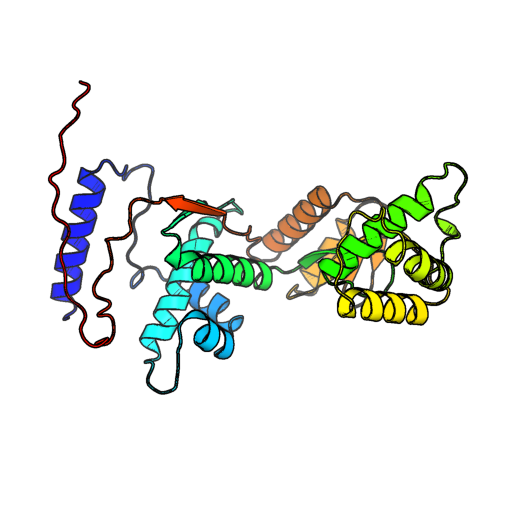1 ? 11.302 0.740 -4.939 1.00 93.69 101 HIS A O 1
ATOM 802 N N . VAL A 1 102 ? 12.614 -0.815 -4.005 1.00 93.62 102 VAL A N 1
ATOM 803 C CA . VAL A 1 102 ? 11.523 -1.791 -3.852 1.00 93.62 102 VAL A CA 1
ATOM 804 C C . VAL A 1 102 ? 10.481 -1.307 -2.845 1.00 93.62 102 VAL A C 1
ATOM 806 O O . VAL A 1 102 ? 9.287 -1.442 -3.101 1.00 93.62 102 VAL A O 1
ATOM 809 N N . ARG A 1 103 ? 10.897 -0.719 -1.714 1.00 93.69 103 ARG A N 1
ATOM 810 C CA . ARG A 1 103 ? 9.953 -0.094 -0.769 1.00 93.69 103 ARG A CA 1
ATOM 811 C C . ARG A 1 103 ? 9.143 0.999 -1.452 1.00 93.69 103 ARG A C 1
ATOM 813 O O . ARG A 1 103 ? 7.925 0.996 -1.349 1.00 93.69 103 ARG A O 1
ATOM 820 N N . PHE A 1 104 ? 9.806 1.838 -2.242 1.00 94.56 104 PHE A N 1
ATOM 821 C CA . PHE A 1 104 ? 9.124 2.871 -3.008 1.00 94.56 104 PHE A CA 1
ATOM 822 C C . PHE A 1 104 ? 8.105 2.299 -4.004 1.00 94.56 104 PHE A C 1
ATOM 824 O O . PHE A 1 104 ? 7.014 2.847 -4.137 1.00 94.56 104 PHE A O 1
ATOM 831 N N . ALA A 1 105 ? 8.407 1.166 -4.647 1.00 94.56 105 ALA A N 1
ATOM 832 C CA . ALA A 1 105 ? 7.458 0.468 -5.515 1.00 94.56 105 ALA A CA 1
ATOM 833 C C . ALA A 1 105 ? 6.240 -0.075 -4.748 1.00 94.56 105 ALA A C 1
ATOM 835 O O . ALA A 1 105 ? 5.123 0.006 -5.252 1.00 94.56 105 ALA A O 1
ATOM 836 N N . ARG A 1 106 ? 6.425 -0.581 -3.520 1.00 94.94 106 ARG A N 1
ATOM 837 C CA . ARG A 1 106 ? 5.308 -0.993 -2.645 1.00 94.94 106 ARG A CA 1
ATOM 838 C C . ARG A 1 106 ? 4.424 0.188 -2.266 1.00 94.94 106 ARG A C 1
ATOM 840 O O . ARG A 1 106 ? 3.204 0.085 -2.366 1.00 94.94 106 ARG A O 1
ATOM 847 N N . ASP A 1 107 ? 5.032 1.309 -1.896 1.00 94.56 107 ASP A N 1
ATOM 848 C CA . ASP A 1 107 ? 4.299 2.518 -1.517 1.00 94.56 107 ASP A CA 1
ATOM 849 C C . ASP A 1 107 ? 3.544 3.115 -2.713 1.00 94.56 107 ASP A C 1
ATOM 851 O O . ASP A 1 107 ? 2.405 3.564 -2.578 1.00 94.56 107 ASP A O 1
ATOM 855 N N . ALA A 1 108 ? 4.152 3.100 -3.903 1.00 94.56 108 ALA A N 1
ATOM 856 C CA . ALA A 1 108 ? 3.496 3.489 -5.148 1.00 94.56 108 ALA A CA 1
ATOM 857 C C . ALA A 1 108 ? 2.311 2.566 -5.471 1.00 94.56 108 ALA A C 1
ATOM 859 O O . ALA A 1 108 ? 1.207 3.061 -5.680 1.00 94.56 108 ALA A O 1
ATOM 860 N N . ALA A 1 109 ? 2.499 1.243 -5.418 1.00 94.81 109 ALA A N 1
ATOM 861 C CA . ALA A 1 109 ? 1.422 0.275 -5.631 1.00 94.81 109 ALA A CA 1
ATOM 862 C C . ALA A 1 109 ? 0.244 0.522 -4.681 1.00 94.81 109 ALA A C 1
ATOM 864 O O . ALA A 1 109 ? -0.900 0.585 -5.119 1.00 94.81 109 ALA A O 1
ATOM 865 N N . ALA A 1 110 ? 0.524 0.744 -3.393 1.00 94.31 110 ALA A N 1
ATOM 866 C CA . ALA A 1 110 ? -0.501 1.036 -2.398 1.00 94.31 110 ALA A CA 1
ATOM 867 C C . ALA A 1 110 ? -1.244 2.354 -2.684 1.00 94.31 110 ALA A C 1
ATOM 869 O O . ALA A 1 110 ? -2.456 2.425 -2.479 1.00 94.31 110 ALA A O 1
ATOM 870 N N . ARG A 1 111 ? -0.546 3.402 -3.142 1.00 94.50 111 ARG A N 1
ATOM 871 C CA . ARG A 1 111 ? -1.154 4.697 -3.499 1.00 94.50 111 ARG A CA 1
ATOM 872 C C . ARG A 1 111 ? -2.018 4.647 -4.751 1.00 94.50 111 ARG A C 1
ATOM 874 O O . ARG A 1 111 ? -2.919 5.465 -4.854 1.00 94.50 111 ARG A O 1
ATOM 881 N N . MET A 1 112 ? -1.750 3.719 -5.664 1.00 94.81 112 MET A N 1
ATOM 882 C CA . MET A 1 112 ? -2.545 3.522 -6.881 1.00 94.81 112 MET A CA 1
ATOM 883 C C . MET A 1 112 ? -3.861 2.772 -6.618 1.00 94.81 112 MET A C 1
ATOM 885 O O . MET A 1 112 ? -4.739 2.783 -7.474 1.00 94.81 112 MET A O 1
ATOM 889 N N . ARG A 1 113 ? -4.018 2.142 -5.443 1.00 95.75 113 ARG A N 1
ATOM 890 C CA . ARG A 1 113 ? -5.255 1.448 -5.055 1.00 95.75 113 ARG A CA 1
ATOM 891 C C . ARG A 1 113 ? -6.411 2.421 -4.854 1.00 95.75 113 ARG A C 1
ATOM 893 O O . ARG A 1 113 ? -6.217 3.544 -4.379 1.00 95.75 113 ARG A O 1
ATOM 900 N N . TYR A 1 114 ? -7.622 1.959 -5.141 1.00 96.62 114 TYR A N 1
ATOM 901 C CA . TYR A 1 114 ? -8.853 2.710 -4.886 1.00 96.62 114 TYR A CA 1
ATOM 902 C C . TYR A 1 114 ? -9.197 2.710 -3.405 1.00 96.62 114 TYR A C 1
ATOM 904 O O . TYR A 1 114 ? -9.551 3.751 -2.856 1.00 96.62 114 TYR A O 1
ATOM 912 N N . PHE A 1 115 ? -9.019 1.560 -2.755 1.00 97.00 115 PHE A N 1
ATOM 913 C CA . PHE A 1 115 ? -9.377 1.358 -1.360 1.00 97.00 115 PHE A CA 1
ATOM 914 C C . PHE A 1 115 ? -8.169 0.912 -0.537 1.00 97.00 115 PHE A C 1
ATOM 916 O O . PHE A 1 115 ? -7.361 0.092 -0.980 1.00 97.00 115 PHE A O 1
ATOM 923 N N . LYS A 1 116 ? -8.057 1.419 0.693 1.00 95.31 116 LYS A N 1
ATOM 924 C CA . LYS A 1 116 ? -7.183 0.842 1.724 1.00 95.31 116 LYS A CA 1
ATOM 925 C C . LYS A 1 116 ? -8.041 0.053 2.699 1.00 95.31 116 LYS A C 1
ATOM 927 O O . LYS A 1 116 ? -8.888 0.630 3.373 1.00 95.31 116 LYS A O 1
ATOM 932 N N . VAL A 1 117 ? -7.766 -1.240 2.810 1.00 95.12 117 VAL A N 1
ATOM 933 C CA . VAL A 1 117 ? -8.339 -2.093 3.850 1.00 95.12 117 VAL A CA 1
ATOM 934 C C . VAL A 1 117 ? -7.473 -1.969 5.100 1.00 95.12 117 VAL A C 1
ATOM 936 O O . VAL A 1 117 ? -6.249 -2.078 5.035 1.00 95.12 117 VAL A O 1
ATOM 939 N N . THR A 1 118 ? -8.089 -1.661 6.234 1.00 93.19 118 THR A N 1
ATOM 940 C CA . THR A 1 118 ? -7.415 -1.571 7.531 1.00 93.19 118 THR A CA 1
ATOM 941 C C . THR A 1 118 ? -8.329 -2.095 8.616 1.00 93.19 118 THR A C 1
ATOM 943 O O . THR A 1 118 ? -9.546 -1.968 8.531 1.00 93.19 118 THR A O 1
ATOM 946 N N . GLU A 1 119 ? -7.751 -2.632 9.678 1.00 91.94 119 GLU A N 1
ATOM 947 C CA . GLU A 1 119 ? -8.508 -2.838 10.903 1.00 91.94 119 GLU A CA 1
ATOM 948 C C . GLU A 1 119 ? -8.735 -1.494 11.611 1.00 91.94 119 GLU A C 1
ATOM 950 O O . GLU A 1 119 ? -7.853 -0.623 11.637 1.00 91.94 119 GLU A O 1
ATOM 955 N N . ALA A 1 120 ? -9.932 -1.341 12.171 1.00 92.38 120 ALA A N 1
ATOM 956 C CA . ALA A 1 120 ? -10.324 -0.232 13.020 1.00 92.38 120 ALA A CA 1
ATOM 957 C C . ALA A 1 120 ? -11.115 -0.745 14.232 1.00 92.38 120 ALA A C 1
ATOM 959 O O . ALA A 1 120 ? -11.705 -1.823 14.216 1.00 92.38 120 ALA A O 1
ATOM 960 N N . PHE A 1 121 ? -11.153 0.066 15.287 1.00 91.12 121 PHE A N 1
ATOM 961 C CA . PHE A 1 121 ? -11.850 -0.272 16.532 1.00 91.12 121 PHE A CA 1
ATOM 962 C C . PHE A 1 121 ? -12.866 0.788 16.958 1.00 91.12 121 PHE A C 1
ATOM 964 O O . PHE A 1 121 ? -13.788 0.477 17.710 1.00 91.12 121 PHE A O 1
ATOM 971 N N . ALA A 1 122 ? -12.734 2.008 16.436 1.00 90.94 122 ALA A N 1
ATOM 972 C CA . ALA A 1 122 ? -13.567 3.179 16.699 1.00 90.94 122 ALA A CA 1
ATOM 973 C C . ALA A 1 122 ? -13.558 4.113 15.469 1.00 90.94 122 ALA A C 1
ATOM 975 O O . ALA A 1 122 ? -13.040 3.757 14.404 1.00 90.94 122 ALA A O 1
ATOM 976 N N . SER A 1 123 ? -14.153 5.298 15.578 1.00 88.31 123 SER A N 1
ATOM 977 C CA . SER A 1 123 ? -14.210 6.283 14.493 1.00 88.31 123 SER A CA 1
ATOM 978 C C . SER A 1 123 ? -12.833 6.825 14.097 1.00 88.31 123 SER A C 1
ATOM 980 O O . SER A 1 123 ? -12.591 7.043 12.908 1.00 88.31 123 SER A O 1
ATOM 982 N N . PHE A 1 124 ? -11.913 6.990 15.049 1.00 89.81 124 PHE A N 1
ATOM 983 C CA . PHE A 1 124 ? -10.571 7.514 14.796 1.00 89.81 124 PHE A CA 1
ATOM 984 C C . PHE A 1 124 ? -9.664 6.513 14.064 1.00 89.81 124 PHE A C 1
ATOM 986 O O . PHE A 1 124 ? -9.832 5.296 14.149 1.00 89.81 124 PHE A O 1
ATOM 993 N N . GLU A 1 125 ? -8.675 7.041 13.344 1.00 87.75 125 GLU A N 1
ATOM 994 C CA . GLU A 1 125 ? -7.640 6.236 12.699 1.00 87.75 125 GLU A CA 1
ATOM 995 C C . GLU A 1 125 ? -6.462 5.980 13.640 1.00 87.75 125 GLU A C 1
ATOM 997 O O . GLU A 1 125 ? -6.014 6.869 14.373 1.00 87.75 125 GLU A O 1
ATOM 1002 N N . LEU A 1 126 ? -5.937 4.761 13.559 1.00 91.19 126 LEU A N 1
ATOM 1003 C CA . LEU A 1 126 ? -4.712 4.338 14.222 1.00 91.19 126 LEU A CA 1
ATOM 1004 C C . LEU A 1 126 ? -3.627 4.116 13.174 1.00 91.19 126 LEU A C 1
ATOM 1006 O O . LEU A 1 126 ? -3.890 3.491 12.136 1.00 91.19 126 LEU A O 1
ATOM 1010 N N . ASP A 1 127 ? -2.421 4.605 13.445 1.00 90.62 127 ASP A N 1
ATOM 1011 C CA . ASP A 1 127 ? -1.237 4.151 12.723 1.00 90.62 127 ASP A CA 1
ATOM 1012 C C . ASP A 1 127 ? -0.891 2.699 13.099 1.00 90.62 127 ASP A C 1
ATOM 1014 O O . ASP A 1 127 ? -1.583 2.062 13.893 1.00 90.62 127 ASP A O 1
ATOM 1018 N N . ASP A 1 128 ? 0.132 2.130 12.467 1.00 88.88 128 ASP A N 1
ATOM 1019 C CA . ASP A 1 128 ? 0.453 0.714 12.656 1.00 88.88 128 ASP A CA 1
ATOM 1020 C C . ASP A 1 128 ? 0.943 0.412 14.083 1.00 88.88 128 ASP A C 1
ATOM 1022 O O . ASP A 1 128 ? 0.537 -0.595 14.659 1.00 88.88 128 ASP A O 1
ATOM 1026 N N . ALA A 1 129 ? 1.731 1.305 14.691 1.00 90.06 129 ALA A N 1
ATOM 1027 C CA . ALA A 1 129 ? 2.251 1.109 16.043 1.00 90.06 129 ALA A CA 1
ATOM 1028 C C . ALA A 1 129 ? 1.153 1.286 17.102 1.00 90.06 129 ALA A C 1
ATOM 1030 O O . ALA A 1 129 ? 1.062 0.504 18.052 1.00 90.06 129 ALA A O 1
ATOM 1031 N N . GLU A 1 130 ? 0.290 2.287 16.927 1.00 92.94 130 GLU A N 1
ATOM 1032 C CA . GLU A 1 130 ? -0.881 2.489 17.776 1.00 92.94 130 GLU A CA 1
ATOM 1033 C C . GLU A 1 130 ? -1.867 1.322 17.652 1.00 92.94 130 GLU A C 1
ATOM 1035 O O . GLU A 1 130 ? -2.441 0.905 18.656 1.00 92.94 130 GLU A O 1
ATOM 1040 N N . ARG A 1 131 ? -2.062 0.776 16.444 1.00 91.56 131 ARG A N 1
ATOM 1041 C CA . ARG A 1 131 ? -2.965 -0.360 16.206 1.00 91.56 131 ARG A CA 1
ATOM 1042 C C . ARG A 1 131 ? -2.453 -1.635 16.861 1.00 91.56 131 ARG A C 1
ATOM 1044 O O . ARG A 1 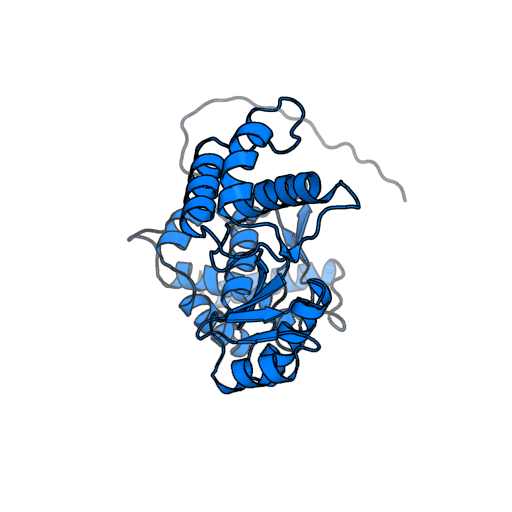131 ? -3.244 -2.314 17.508 1.00 91.56 131 ARG A O 1
ATOM 1051 N N . ASP A 1 132 ? -1.160 -1.928 16.748 1.00 90.12 132 ASP A N 1
ATOM 1052 C CA . ASP A 1 132 ? -0.542 -3.085 17.406 1.00 90.12 132 ASP A CA 1
ATOM 1053 C C . ASP A 1 132 ? -0.673 -2.988 18.934 1.00 90.12 132 ASP A C 1
ATOM 1055 O O . ASP A 1 132 ? -1.062 -3.953 19.598 1.00 90.12 132 ASP A O 1
ATOM 1059 N N . LEU A 1 133 ? -0.407 -1.803 19.497 1.00 91.25 133 L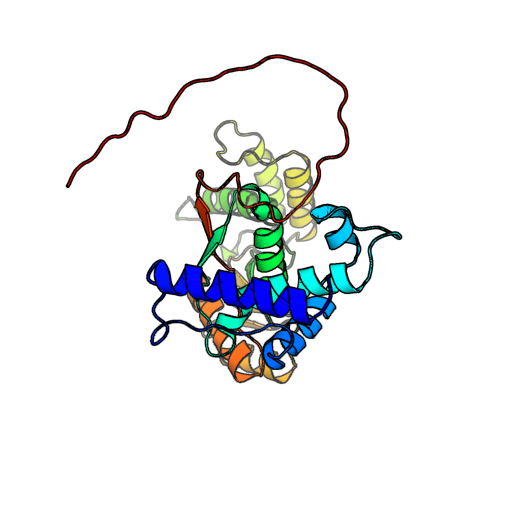EU A N 1
ATOM 1060 C CA . LEU A 1 133 ? -0.572 -1.547 20.927 1.00 91.25 133 LEU A CA 1
ATOM 1061 C C . LEU A 1 133 ? -2.036 -1.674 21.365 1.00 91.25 133 LEU A C 1
ATOM 1063 O O . LEU A 1 133 ? -2.324 -2.325 22.370 1.00 91.25 133 LEU A O 1
ATOM 1067 N N . PHE A 1 134 ? -2.958 -1.065 20.618 1.00 92.12 134 PHE A N 1
ATOM 1068 C CA . PHE A 1 134 ? -4.379 -1.114 20.937 1.00 92.12 134 PHE A CA 1
ATOM 1069 C C . PHE A 1 134 ? -4.934 -2.531 20.831 1.00 92.12 134 PHE A C 1
ATOM 1071 O O . PHE A 1 134 ? -5.742 -2.924 21.664 1.00 92.12 134 PHE A O 1
ATOM 1078 N N . ARG A 1 135 ? -4.484 -3.318 19.850 1.00 91.19 135 ARG A N 1
ATOM 1079 C CA . ARG A 1 135 ? -4.901 -4.711 19.712 1.00 91.19 135 ARG A CA 1
ATOM 1080 C C . ARG A 1 135 ? -4.464 -5.547 20.909 1.00 91.19 135 ARG A C 1
ATOM 1082 O O . ARG A 1 135 ? -5.281 -6.278 21.451 1.00 91.19 135 ARG A O 1
ATOM 1089 N N . ALA A 1 136 ? -3.223 -5.384 21.365 1.00 90.06 136 ALA A N 1
ATOM 1090 C CA . ALA A 1 136 ? -2.747 -6.074 22.561 1.00 90.06 136 ALA A CA 1
ATOM 1091 C C . ALA A 1 136 ? -3.550 -5.684 23.814 1.00 90.06 136 ALA A C 1
ATOM 1093 O O . ALA A 1 136 ? -3.897 -6.551 24.612 1.00 90.06 136 ALA A O 1
ATOM 1094 N N . LEU A 1 137 ? -3.893 -4.398 23.963 1.00 90.44 137 LEU A N 1
ATOM 1095 C CA . LEU A 1 137 ? -4.797 -3.950 25.024 1.00 90.44 137 LEU A CA 1
ATOM 1096 C C . LEU A 1 137 ? -6.190 -4.577 24.872 1.00 90.44 137 LEU A C 1
ATOM 1098 O O . LEU A 1 137 ? -6.758 -5.042 25.851 1.00 90.44 137 LEU A O 1
ATOM 1102 N N . TYR A 1 138 ? -6.757 -4.573 23.668 1.00 90.56 138 TYR A N 1
ATOM 1103 C CA . TYR A 1 138 ? -8.092 -5.106 23.407 1.00 90.56 138 TYR A CA 1
ATOM 1104 C C . TYR A 1 138 ? -8.180 -6.603 23.723 1.00 90.56 138 TYR A C 1
ATOM 1106 O O . TYR A 1 138 ? -9.149 -7.035 24.346 1.00 90.56 138 TYR A O 1
ATOM 1114 N N . ASP A 1 139 ? -7.161 -7.377 23.351 1.00 89.38 139 ASP A N 1
ATOM 1115 C CA . ASP A 1 139 ? -7.077 -8.804 23.661 1.00 89.38 139 ASP A CA 1
ATOM 1116 C C . ASP A 1 139 ? -7.034 -9.042 25.188 1.00 89.38 139 ASP A C 1
ATOM 1118 O O . ASP A 1 139 ? -7.732 -9.922 25.680 1.00 89.38 139 ASP A O 1
ATOM 1122 N N . GLU A 1 140 ? -6.311 -8.217 25.958 1.00 88.38 140 GLU A N 1
ATOM 1123 C CA . GLU A 1 140 ? -6.305 -8.267 27.436 1.00 88.38 140 GLU A CA 1
ATOM 1124 C C . GLU A 1 140 ? -7.677 -7.894 28.028 1.00 88.38 140 GLU A C 1
ATOM 1126 O O . GLU A 1 140 ? -8.203 -8.577 28.907 1.00 88.38 140 GLU A O 1
ATOM 1131 N N . LEU A 1 141 ? -8.298 -6.823 27.522 1.00 87.12 141 LEU A N 1
ATOM 1132 C CA . LEU A 1 141 ? -9.614 -6.356 27.975 1.00 87.12 141 LEU A CA 1
ATOM 1133 C C . LEU A 1 141 ? -10.728 -7.377 27.722 1.00 87.12 141 LEU A C 1
ATOM 1135 O O . LEU A 1 141 ? -11.747 -7.347 28.411 1.00 87.12 141 LEU A O 1
ATOM 1139 N N . THR A 1 142 ? -10.551 -8.237 26.721 1.00 87.00 142 THR A N 1
ATOM 1140 C CA . THR A 1 142 ? -11.539 -9.232 26.289 1.00 87.00 142 THR A CA 1
ATOM 1141 C C . THR A 1 142 ? -11.155 -10.667 26.639 1.00 87.00 142 THR A C 1
ATOM 1143 O O . THR A 1 142 ? -11.921 -11.579 26.338 1.00 87.00 142 THR A O 1
ATOM 1146 N N . GLU A 1 143 ? -10.022 -10.886 27.319 1.00 84.94 143 GLU A N 1
ATOM 1147 C CA . GLU A 1 143 ? -9.625 -12.209 27.815 1.00 84.94 143 GLU A CA 1
ATOM 1148 C C . GLU A 1 143 ? -10.681 -12.841 28.750 1.00 84.94 143 GLU A C 1
ATOM 1150 O O . GLU A 1 143 ? -10.908 -14.051 28.650 1.00 84.94 143 GLU A O 1
ATOM 1155 N N . PRO A 1 144 ? -11.362 -12.093 29.648 1.00 82.94 144 PRO A N 1
ATOM 1156 C CA . PRO A 1 144 ? -12.409 -12.683 30.474 1.00 82.94 144 PRO A CA 1
ATOM 1157 C C . PRO A 1 144 ? -13.671 -12.995 29.646 1.00 82.94 144 PRO A C 1
ATOM 1159 O O . PRO A 1 144 ? -14.278 -12.099 29.060 1.00 82.94 144 PRO A O 1
ATOM 1162 N N . ASP A 1 145 ? -14.112 -14.261 29.665 1.00 69.81 145 ASP A N 1
ATOM 1163 C CA . ASP A 1 145 ? -15.264 -14.790 28.901 1.00 69.81 145 ASP A CA 1
ATOM 1164 C C . ASP A 1 145 ? -16.611 -14.075 29.179 1.00 69.81 145 ASP A C 1
ATOM 1166 O O . ASP A 1 145 ? -17.597 -14.270 28.464 1.00 69.81 145 ASP A O 1
ATOM 1170 N N . ASP A 1 146 ? -16.689 -13.297 30.256 1.00 73.94 146 ASP A N 1
ATOM 1171 C CA . ASP A 1 146 ? -17.865 -12.584 30.751 1.00 73.94 146 ASP A CA 1
ATOM 1172 C C . ASP A 1 146 ? -17.912 -11.088 30.381 1.00 73.94 146 ASP A C 1
ATOM 1174 O O . ASP A 1 146 ? -18.840 -10.385 30.795 1.00 73.94 146 ASP A O 1
ATOM 1178 N N . VAL A 1 147 ? -16.964 -10.599 29.574 1.00 70.06 147 VAL A N 1
ATOM 1179 C CA . VAL A 1 147 ? -16.975 -9.219 29.062 1.00 70.06 147 VAL A CA 1
ATOM 118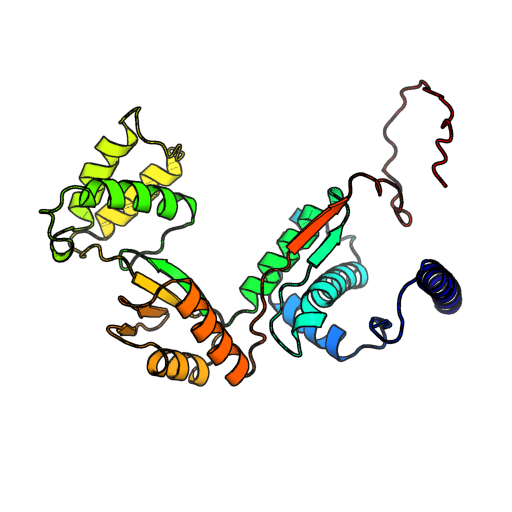0 C C . VAL A 1 147 ? -17.921 -9.101 27.868 1.00 70.06 147 VAL A C 1
ATOM 1182 O O . VAL A 1 147 ? -17.708 -9.701 26.816 1.00 70.06 147 VAL A O 1
ATOM 1185 N N . ASP A 1 148 ? -18.959 -8.274 28.011 1.00 74.31 148 ASP A N 1
ATOM 1186 C CA . ASP A 1 148 ? -19.759 -7.837 26.869 1.00 74.31 148 ASP A CA 1
ATOM 1187 C C . ASP A 1 148 ? -18.973 -6.776 26.087 1.00 74.31 148 ASP A C 1
ATOM 1189 O O . ASP A 1 148 ? -18.797 -5.639 26.536 1.00 74.31 148 ASP A O 1
ATOM 1193 N N . THR A 1 149 ? -18.471 -7.146 24.909 1.00 72.31 149 THR A N 1
ATOM 1194 C CA . THR A 1 149 ? -17.699 -6.239 24.051 1.00 72.31 149 THR A CA 1
ATOM 1195 C C . THR A 1 149 ? -18.503 -5.014 23.621 1.00 72.31 149 THR A C 1
ATOM 1197 O O . THR A 1 149 ? -17.909 -3.972 23.344 1.00 72.31 149 THR A O 1
ATOM 1200 N N . ASP A 1 150 ? -19.839 -5.095 23.611 1.00 72.56 150 ASP A N 1
ATOM 1201 C CA . ASP A 1 150 ? -20.703 -3.957 23.286 1.00 72.56 150 ASP A CA 1
ATOM 1202 C C . ASP A 1 150 ? -20.724 -2.890 24.397 1.00 72.56 150 ASP A C 1
ATOM 1204 O O . ASP A 1 150 ? -21.164 -1.757 24.156 1.00 72.56 150 ASP A O 1
ATOM 1208 N N . ASP A 1 151 ? -20.204 -3.192 25.591 1.00 82.88 151 ASP A N 1
ATOM 1209 C CA . ASP A 1 151 ? -20.101 -2.263 26.720 1.00 82.88 151 ASP A CA 1
ATOM 1210 C C . ASP A 1 151 ? -18.738 -1.570 26.835 1.00 82.88 151 ASP A C 1
ATOM 1212 O O . ASP A 1 151 ? -18.655 -0.526 27.481 1.00 82.88 151 ASP A O 1
ATOM 1216 N N . LEU A 1 152 ? -17.699 -2.048 26.143 1.00 88.25 152 LEU A N 1
ATOM 1217 C CA . LEU A 1 152 ? -16.380 -1.407 26.151 1.00 88.25 152 LEU A CA 1
ATOM 1218 C C . LEU A 1 152 ? -16.439 -0.018 25.494 1.00 88.25 152 LEU A C 1
ATOM 1220 O O . LEU A 1 152 ? -16.932 0.139 24.370 1.00 88.25 152 LEU A O 1
ATOM 1224 N N . ARG A 1 153 ? -15.950 1.014 26.191 1.00 91.94 153 ARG A N 1
ATOM 1225 C CA . ARG A 1 153 ? -15.888 2.402 25.698 1.00 91.94 153 ARG A CA 1
ATOM 1226 C C . ARG A 1 153 ? -14.446 2.871 25.560 1.00 91.94 153 ARG A C 1
ATOM 1228 O O . ARG A 1 153 ? -13.555 2.396 26.261 1.00 91.94 153 ARG A O 1
ATOM 1235 N N . CYS A 1 154 ? -14.230 3.838 24.672 1.00 93.06 154 CYS A N 1
ATOM 1236 C CA . CYS A 1 154 ? -12.907 4.423 24.451 1.00 93.06 154 CYS A CA 1
ATOM 1237 C C . CYS A 1 154 ? -12.328 5.058 25.727 1.00 93.06 154 CYS A C 1
ATOM 1239 O O . CYS A 1 154 ? -11.155 4.849 26.017 1.00 93.06 154 CYS A O 1
ATOM 1241 N N . GLU A 1 155 ? -13.146 5.756 26.522 1.00 91.56 155 GLU A N 1
ATOM 1242 C CA . GLU A 1 155 ? -12.721 6.348 27.800 1.00 91.56 155 GLU A CA 1
ATOM 1243 C C . GLU A 1 155 ? -12.244 5.288 28.806 1.00 91.56 155 GLU A C 1
ATOM 1245 O O . GLU A 1 155 ? -11.188 5.455 29.414 1.00 91.56 155 GLU A O 1
ATOM 1250 N N . ASP A 1 156 ? -12.946 4.156 28.902 1.00 90.56 156 ASP A N 1
ATOM 1251 C CA . ASP A 1 156 ? -12.558 3.052 29.787 1.00 90.56 156 ASP A CA 1
ATOM 1252 C C . ASP A 1 156 ? -11.241 2.406 29.325 1.00 90.56 156 ASP A C 1
ATOM 1254 O O . ASP A 1 156 ? -10.368 2.087 30.135 1.00 90.56 156 ASP A O 1
ATOM 1258 N N . ALA A 1 157 ? -11.059 2.240 28.010 1.00 91.38 157 ALA A N 1
ATOM 1259 C CA . ALA A 1 157 ? -9.813 1.725 27.450 1.00 91.38 157 ALA A CA 1
ATOM 1260 C C . ALA A 1 157 ? -8.637 2.694 27.645 1.00 91.38 157 ALA A C 1
ATOM 1262 O O . ALA A 1 157 ? -7.519 2.237 27.878 1.00 91.38 157 ALA A O 1
ATOM 1263 N N . ALA A 1 158 ? -8.863 4.013 27.603 1.00 92.00 158 ALA A N 1
ATOM 1264 C CA . ALA A 1 158 ? -7.825 5.008 27.881 1.00 92.00 158 ALA A CA 1
ATOM 1265 C C . ALA A 1 158 ? -7.284 4.874 29.313 1.00 92.00 158 ALA A C 1
ATOM 1267 O O . ALA A 1 158 ? -6.068 4.857 29.524 1.00 92.00 158 ALA A O 1
ATOM 1268 N N . GLU A 1 159 ? -8.179 4.721 30.295 1.00 88.81 159 GLU A N 1
ATOM 1269 C CA . GLU A 1 159 ? -7.799 4.529 31.699 1.00 88.81 159 GLU A CA 1
ATOM 1270 C C . GLU A 1 159 ? -6.980 3.245 31.894 1.00 88.81 159 GLU A C 1
ATOM 1272 O O . GLU A 1 159 ? -5.979 3.238 32.620 1.00 88.81 159 GLU A O 1
ATOM 1277 N N . GLN A 1 160 ? -7.368 2.165 31.213 1.00 88.50 160 GLN A N 1
ATOM 1278 C CA . GLN A 1 160 ? -6.691 0.872 31.317 1.00 88.50 160 GLN A CA 1
ATOM 1279 C C . GLN A 1 160 ? -5.375 0.809 30.538 1.00 88.50 160 GLN A C 1
ATOM 1281 O O . GLN A 1 160 ? -4.439 0.147 30.990 1.00 88.50 160 GLN A O 1
ATOM 1286 N N . LEU A 1 161 ? -5.241 1.554 29.437 1.00 86.94 161 LEU A N 1
ATOM 1287 C CA . LEU A 1 161 ? -4.007 1.622 28.652 1.00 86.94 161 LEU A CA 1
ATOM 1288 C C . LEU A 1 161 ? -2.821 2.090 29.505 1.00 86.94 161 LEU A C 1
ATOM 1290 O O . LEU A 1 161 ? -1.726 1.538 29.400 1.00 86.94 161 LEU A O 1
ATOM 1294 N N . LEU A 1 162 ? -3.030 3.063 30.397 1.00 80.44 162 LEU A N 1
ATOM 1295 C CA . LEU A 1 162 ? -1.977 3.537 31.301 1.00 80.44 162 LEU A CA 1
ATOM 1296 C C . LEU A 1 162 ? -1.509 2.447 32.273 1.00 80.44 162 LEU A C 1
ATOM 1298 O O . LEU A 1 162 ? -0.319 2.385 32.591 1.00 80.44 162 LEU A O 1
ATOM 1302 N N . ALA A 1 163 ? -2.413 1.594 32.756 1.00 84.06 163 ALA A N 1
ATOM 1303 C CA . ALA A 1 163 ? -2.048 0.464 33.607 1.00 84.06 163 ALA A CA 1
ATOM 1304 C C . ALA A 1 163 ? -1.309 -0.613 32.799 1.00 84.06 163 ALA A C 1
ATOM 1306 O O . ALA A 1 163 ? -0.225 -1.035 33.200 1.00 84.06 163 ALA A O 1
ATOM 1307 N N . PHE A 1 164 ? -1.850 -0.969 31.633 1.00 83.31 164 PHE A N 1
ATOM 1308 C CA . PHE A 1 164 ? -1.306 -1.967 30.712 1.00 83.31 164 PHE A CA 1
ATOM 1309 C C . PHE A 1 164 ? 0.126 -1.641 30.272 1.00 83.31 164 PHE A C 1
ATOM 1311 O O . PHE A 1 164 ? 1.035 -2.459 30.363 1.00 83.31 164 PHE A O 1
ATOM 1318 N N . VAL A 1 165 ? 0.375 -0.402 29.859 1.00 79.81 165 VAL A N 1
ATOM 1319 C CA . VAL A 1 165 ? 1.686 0.037 29.361 1.00 79.81 165 VAL A CA 1
ATOM 1320 C C . VAL A 1 165 ? 2.753 0.105 30.463 1.00 79.81 165 VAL A C 1
ATOM 1322 O O . VAL A 1 165 ? 3.949 -0.000 30.181 1.00 79.81 165 VAL A O 1
ATOM 1325 N N . ASN A 1 166 ? 2.344 0.307 31.717 1.00 77.19 166 ASN A N 1
ATOM 1326 C CA . ASN A 1 166 ? 3.251 0.295 32.866 1.00 77.19 166 ASN A CA 1
ATOM 1327 C C . ASN A 1 166 ? 3.507 -1.121 33.407 1.00 77.19 166 ASN A C 1
ATOM 1329 O O . ASN A 1 166 ? 4.383 -1.290 34.263 1.00 77.19 166 ASN A O 1
ATOM 1333 N N . ASP A 1 167 ? 2.777 -2.127 32.923 1.00 77.62 167 ASP A N 1
ATOM 1334 C CA . ASP A 1 167 ? 3.033 -3.518 33.259 1.00 77.62 167 ASP A CA 1
ATOM 1335 C C . ASP A 1 167 ? 4.284 -4.021 32.526 1.00 77.62 167 ASP A C 1
ATOM 1337 O O . ASP A 1 167 ? 4.396 -3.999 31.302 1.00 77.62 167 ASP A O 1
ATOM 1341 N N . SER A 1 168 ? 5.254 -4.505 33.300 1.00 62.62 168 SER A N 1
ATOM 1342 C CA . SER A 1 168 ? 6.497 -5.084 32.783 1.00 62.62 168 SER A CA 1
ATOM 1343 C C . SER A 1 168 ? 6.317 -6.379 31.976 1.00 62.62 168 SER A C 1
ATOM 1345 O O . SER A 1 168 ? 7.288 -6.849 31.382 1.00 62.62 168 SER A O 1
ATOM 1347 N N . SER A 1 169 ? 5.128 -6.986 32.004 1.00 67.25 169 SER A N 1
ATOM 1348 C CA . SER A 1 169 ? 4.778 -8.195 31.250 1.00 67.25 169 SER A CA 1
ATOM 1349 C C . SER A 1 169 ? 4.209 -7.913 29.856 1.00 67.25 169 SER A C 1
ATOM 1351 O O . SER A 1 169 ? 4.152 -8.832 29.038 1.00 67.25 169 SER A O 1
ATOM 1353 N N . THR A 1 170 ? 3.875 -6.655 29.551 1.00 65.62 170 THR A N 1
ATOM 1354 C CA . THR A 1 170 ? 3.376 -6.240 28.237 1.00 65.62 170 THR A CA 1
ATOM 1355 C C . THR A 1 170 ? 4.419 -6.505 27.155 1.00 65.62 170 THR A C 1
ATOM 1357 O O . THR A 1 170 ? 5.535 -5.988 27.189 1.00 65.62 170 THR A O 1
ATOM 1360 N N . ALA A 1 171 ? 4.053 -7.335 26.175 1.00 60.78 171 ALA A N 1
ATOM 1361 C CA . ALA A 1 171 ? 4.958 -7.774 25.112 1.00 60.78 171 ALA A CA 1
ATOM 1362 C C . ALA A 1 171 ? 5.258 -6.686 24.062 1.00 60.78 171 ALA A C 1
ATOM 1364 O O . ALA A 1 171 ? 6.221 -6.818 23.305 1.00 60.78 171 ALA A O 1
ATOM 1365 N N . VAL A 1 172 ? 4.444 -5.625 24.006 1.00 67.12 172 VAL A N 1
ATOM 1366 C CA . VAL A 1 172 ? 4.565 -4.541 23.023 1.00 67.12 172 VAL A CA 1
ATOM 1367 C C . VAL A 1 172 ? 5.428 -3.411 23.587 1.00 67.12 172 VAL A C 1
ATOM 1369 O O . VAL A 1 172 ? 4.998 -2.650 24.453 1.00 67.12 172 VAL A O 1
ATOM 1372 N N . ASP A 1 173 ? 6.648 -3.269 23.065 1.00 70.00 173 ASP A N 1
ATOM 1373 C CA . ASP A 1 173 ? 7.533 -2.136 23.368 1.00 70.00 173 ASP A CA 1
ATOM 1374 C C . ASP A 1 173 ? 7.147 -0.920 22.509 1.00 70.00 173 ASP A C 1
ATOM 1376 O O . ASP A 1 173 ? 7.824 -0.568 21.544 1.00 70.00 173 ASP A O 1
ATOM 1380 N N . ALA A 1 174 ? 5.998 -0.312 22.811 1.00 75.69 174 ALA A N 1
ATOM 1381 C CA . ALA A 1 174 ? 5.595 0.941 22.177 1.00 75.69 174 ALA A CA 1
ATOM 1382 C C . ALA A 1 174 ? 6.432 2.096 22.738 1.00 75.69 174 ALA A C 1
ATOM 1384 O O . ALA A 1 174 ? 6.673 2.149 23.944 1.00 75.69 174 ALA A O 1
ATOM 1385 N N . ASP A 1 175 ? 6.852 3.054 21.919 1.00 85.44 175 ASP A N 1
ATOM 1386 C CA . ASP A 1 175 ? 7.552 4.237 22.420 1.00 85.44 175 ASP A CA 1
ATOM 1387 C C . ASP A 1 175 ? 6.588 5.206 23.155 1.00 85.44 175 ASP A C 1
ATOM 1389 O O . ASP A 1 175 ? 5.369 5.133 22.970 1.00 85.44 175 ASP A O 1
ATOM 1393 N N . PRO A 1 176 ? 7.099 6.131 23.994 1.00 87.19 176 PRO A N 1
ATOM 1394 C CA . PRO A 1 176 ? 6.278 7.114 24.709 1.00 87.19 176 PRO A CA 1
ATOM 1395 C C . PRO A 1 176 ? 5.317 7.922 23.831 1.00 87.19 176 PRO A C 1
ATOM 1397 O O . PRO A 1 176 ? 4.196 8.173 24.255 1.00 87.19 176 PRO A O 1
ATOM 1400 N N . SER A 1 177 ? 5.716 8.297 22.612 1.00 89.94 177 SER A N 1
ATOM 1401 C CA . SER A 1 177 ? 4.873 9.133 21.751 1.00 89.94 177 SER A CA 1
ATOM 1402 C C . SER A 1 177 ? 3.681 8.372 21.176 1.00 89.94 177 SER A C 1
ATOM 1404 O O . SER A 1 177 ? 2.578 8.915 21.155 1.00 89.94 177 SER A O 1
ATOM 1406 N N . THR A 1 178 ? 3.871 7.101 20.811 1.00 91.50 178 THR A N 1
ATOM 1407 C CA . THR A 1 178 ? 2.782 6.203 20.393 1.00 91.50 178 THR A CA 1
ATOM 1408 C C . THR A 1 178 ? 1.760 6.018 21.518 1.00 91.50 178 THR A C 1
ATOM 1410 O O . THR A 1 178 ? 0.555 6.097 21.289 1.00 91.50 178 THR A O 1
ATOM 1413 N N . ARG A 1 179 ? 2.233 5.825 22.758 1.00 90.44 179 ARG A N 1
ATOM 1414 C CA . ARG A 1 179 ? 1.365 5.666 23.940 1.00 90.44 179 ARG A CA 1
ATOM 1415 C C . ARG A 1 179 ? 0.536 6.922 24.193 1.00 90.44 179 ARG A C 1
ATOM 1417 O O . ARG A 1 179 ? -0.681 6.825 24.314 1.00 90.44 179 ARG A O 1
ATOM 1424 N N . ASP A 1 180 ? 1.192 8.080 24.248 1.00 90.94 180 ASP A N 1
ATOM 1425 C CA . ASP A 1 180 ? 0.537 9.360 24.529 1.00 90.94 180 ASP A CA 1
ATOM 1426 C C . ASP A 1 180 ? -0.502 9.705 23.445 1.00 90.94 180 ASP A C 1
ATOM 1428 O O . ASP A 1 180 ? -1.620 10.104 23.771 1.00 90.94 180 ASP A O 1
ATOM 1432 N N . SER A 1 181 ? -0.174 9.479 22.165 1.00 94.06 181 SER A N 1
ATOM 1433 C CA . SER A 1 181 ? -1.099 9.686 21.039 1.00 94.06 181 SER A CA 1
ATOM 1434 C C . SER A 1 181 ? -2.314 8.757 21.111 1.00 94.06 181 SER A C 1
ATOM 1436 O O . SER A 1 181 ? -3.450 9.201 20.925 1.00 94.06 181 SER A O 1
ATOM 1438 N N . LEU A 1 182 ? -2.109 7.476 21.436 1.00 93.88 182 LEU A N 1
ATOM 1439 C CA . LEU A 1 182 ? -3.209 6.520 21.547 1.00 93.88 182 LEU A CA 1
ATOM 1440 C C . LEU A 1 182 ? -4.146 6.869 22.713 1.00 93.88 182 LEU A C 1
ATOM 1442 O O . LEU A 1 182 ? -5.364 6.831 22.535 1.00 93.88 182 LEU A O 1
ATOM 1446 N N . VAL A 1 183 ? -3.601 7.251 23.875 1.00 93.44 183 VAL A N 1
ATOM 1447 C CA . VAL A 1 183 ? -4.401 7.737 25.015 1.00 93.44 183 VAL A CA 1
ATOM 1448 C C . VAL A 1 183 ? -5.243 8.937 24.593 1.00 93.44 183 VAL A C 1
ATOM 1450 O O . VAL A 1 183 ? -6.456 8.919 24.784 1.00 93.44 183 VAL A O 1
ATOM 1453 N N . GLU A 1 184 ? -4.635 9.941 23.957 1.00 94.12 184 GLU A N 1
ATOM 1454 C CA . GLU A 1 184 ? -5.351 11.138 23.503 1.00 94.12 184 GLU A CA 1
ATOM 1455 C C . GLU A 1 184 ? -6.499 10.786 22.540 1.00 94.12 184 GLU A C 1
ATOM 1457 O O . GLU A 1 184 ? -7.607 11.315 22.661 1.00 94.12 184 GLU A O 1
ATOM 1462 N N . LYS A 1 185 ? -6.280 9.866 21.594 1.00 95.25 185 LYS A N 1
ATOM 1463 C CA . LYS A 1 185 ? -7.330 9.406 20.669 1.00 95.25 185 LYS A CA 1
ATOM 1464 C C . LYS A 1 185 ? -8.475 8.700 21.394 1.00 95.25 185 LYS A C 1
ATOM 1466 O O . LYS A 1 185 ? -9.637 8.964 21.082 1.00 95.25 185 LYS A O 1
ATOM 1471 N N . LEU A 1 186 ? -8.164 7.847 22.368 1.00 94.06 186 LEU A N 1
ATOM 1472 C CA . LEU A 1 186 ? -9.166 7.127 23.154 1.00 94.06 186 LEU A CA 1
ATOM 1473 C C . LEU A 1 186 ? -9.982 8.066 24.048 1.00 94.06 186 LEU A C 1
ATOM 1475 O O . LEU A 1 186 ? -11.211 7.989 24.055 1.00 94.06 186 LEU A O 1
ATOM 1479 N N . GLU A 1 187 ? -9.330 9.009 24.728 1.00 93.62 187 GLU A N 1
ATOM 1480 C CA . GLU A 1 187 ? -10.007 10.039 25.524 1.00 93.62 187 GLU A CA 1
ATOM 1481 C C . GLU A 1 187 ? -10.940 10.894 24.655 1.00 93.62 187 GLU A C 1
ATOM 1483 O O . GLU A 1 187 ? -12.085 11.151 25.032 1.00 93.62 187 GLU A O 1
ATOM 1488 N N . ASN A 1 188 ? -10.491 11.282 23.457 1.00 94.44 188 ASN A N 1
ATOM 1489 C CA . ASN A 1 188 ? -11.311 12.024 22.497 1.00 94.44 188 ASN A CA 1
ATOM 1490 C C . ASN A 1 188 ? -12.492 11.200 21.956 1.00 94.44 188 ASN A C 1
ATOM 1492 O O . ASN A 1 188 ? -13.552 11.766 21.677 1.00 94.44 188 ASN A O 1
ATOM 1496 N N . GLY A 1 189 ? -12.332 9.879 21.823 1.00 91.81 189 GLY A N 1
ATOM 1497 C CA . GLY A 1 189 ? -13.419 8.955 21.483 1.00 91.81 189 GLY A CA 1
ATOM 1498 C C . GLY A 1 189 ? -14.491 8.870 22.576 1.00 91.81 189 GLY A C 1
ATOM 1499 O O . GLY A 1 189 ? -15.670 8.651 22.284 1.00 91.81 189 GLY A O 1
ATOM 1500 N N . GLY A 1 190 ? -14.114 9.094 23.839 1.00 92.50 190 GLY A N 1
ATOM 1501 C CA . GLY A 1 190 ? -15.031 9.184 24.972 1.00 92.50 190 GLY A CA 1
ATOM 1502 C C . GLY A 1 190 ? -15.925 7.948 25.100 1.00 92.50 190 GLY A C 1
ATOM 1503 O O . GLY A 1 190 ? -15.459 6.827 25.282 1.00 92.50 190 GLY A O 1
ATOM 1504 N N . LYS A 1 191 ? -17.238 8.142 24.947 1.00 92.44 191 LYS A N 1
ATOM 1505 C CA . LYS A 1 191 ? -18.256 7.081 25.076 1.00 92.44 191 LYS A CA 1
ATOM 1506 C C . LYS A 1 191 ? -18.517 6.291 23.799 1.00 92.44 191 LYS A C 1
ATOM 1508 O O . LYS A 1 191 ? -19.518 5.577 23.722 1.00 92.44 191 LYS A O 1
ATOM 1513 N N . GLU A 1 192 ? -17.693 6.447 22.773 1.00 91.56 192 GLU A N 1
ATOM 1514 C C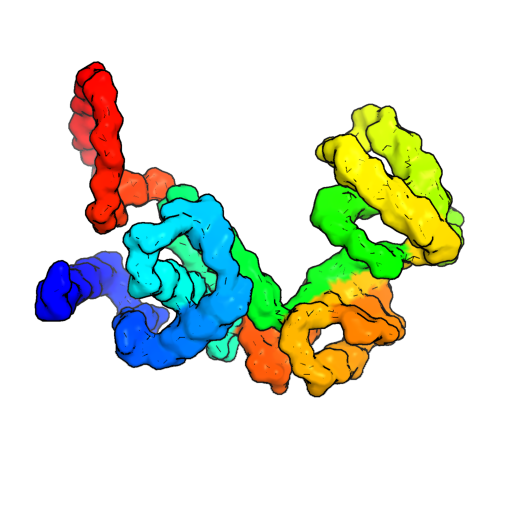A . GLU A 1 192 ? -17.826 5.619 21.584 1.00 91.56 192 GLU A CA 1
ATOM 1515 C C . GLU A 1 192 ? -17.542 4.143 21.933 1.00 91.56 192 GLU A C 1
ATOM 1517 O O . GLU A 1 192 ? -16.553 3.864 22.622 1.00 91.56 192 GLU A O 1
ATOM 1522 N N . PRO A 1 193 ? -18.399 3.197 21.498 1.00 90.75 193 PRO A N 1
ATOM 1523 C CA . PRO A 1 193 ? -18.154 1.778 21.702 1.00 90.75 193 PRO A CA 1
ATOM 1524 C C . PRO A 1 193 ? -16.943 1.299 20.898 1.00 90.75 193 PRO A C 1
ATOM 1526 O O . PRO A 1 193 ? -16.779 1.651 19.723 1.00 90.75 193 PRO A O 1
ATOM 1529 N N . ILE A 1 194 ? -16.141 0.440 21.521 1.00 90.31 194 ILE A N 1
ATOM 1530 C CA . ILE A 1 194 ? -15.015 -0.231 20.877 1.00 90.31 194 ILE A CA 1
ATOM 1531 C C . ILE A 1 194 ? -15.532 -1.514 20.240 1.00 90.31 194 ILE A C 1
ATOM 1533 O O . ILE A 1 194 ? -15.916 -2.453 20.928 1.00 90.31 194 ILE A O 1
ATOM 1537 N N . ARG A 1 195 ? -15.514 -1.564 18.910 1.00 88.81 195 ARG A N 1
ATOM 1538 C CA . ARG A 1 195 ? -15.908 -2.754 18.151 1.00 88.81 195 ARG A CA 1
ATOM 1539 C C . ARG A 1 195 ? -14.914 -2.988 17.014 1.00 88.81 195 ARG A C 1
ATOM 1541 O O . ARG A 1 195 ? -14.808 -2.100 16.155 1.00 88.81 195 ARG A O 1
ATOM 1548 N N . PRO A 1 196 ? -14.193 -4.127 17.006 1.00 90.12 196 PRO A N 1
ATOM 1549 C CA . PRO A 1 196 ? -13.339 -4.516 15.893 1.00 90.12 196 PRO A CA 1
ATOM 1550 C C . PRO A 1 196 ? -14.142 -4.532 14.597 1.00 90.12 196 PRO A C 1
ATOM 1552 O O . PRO A 1 196 ? -15.289 -4.988 14.565 1.00 90.12 196 PRO A O 1
ATOM 1555 N N . ARG A 1 197 ? -13.560 -3.970 13.545 1.00 93.19 197 ARG A N 1
ATOM 1556 C CA . ARG A 1 197 ? -14.181 -3.870 12.227 1.00 93.19 197 ARG A CA 1
ATOM 1557 C C . ARG A 1 197 ? -13.106 -3.785 11.156 1.00 93.19 197 ARG A C 1
ATOM 1559 O O . ARG A 1 197 ? -12.016 -3.257 11.392 1.00 93.19 197 ARG A O 1
ATOM 1566 N N . VAL A 1 198 ? -13.444 -4.235 9.960 1.00 95.88 198 VAL A N 1
ATOM 1567 C CA . VAL A 1 198 ? -12.634 -3.990 8.773 1.00 95.88 198 VAL A CA 1
ATOM 1568 C C . VAL A 1 198 ? -13.135 -2.722 8.102 1.00 95.88 198 VAL A C 1
ATOM 1570 O O . VAL A 1 198 ? -14.301 -2.616 7.721 1.00 95.88 198 VAL A O 1
ATOM 1573 N N . ARG A 1 199 ? -12.250 -1.739 7.977 1.00 96.06 199 ARG A N 1
ATOM 1574 C CA . ARG A 1 199 ? -12.522 -0.451 7.352 1.00 96.06 199 ARG A CA 1
ATOM 1575 C C . ARG A 1 199 ? -11.941 -0.412 5.947 1.00 96.06 199 ARG A C 1
ATOM 1577 O O . ARG A 1 199 ? -10.740 -0.594 5.753 1.00 96.06 199 ARG A O 1
ATOM 1584 N N . PHE A 1 200 ? -12.794 -0.085 4.990 1.00 97.12 200 PHE A N 1
ATOM 1585 C CA . PHE A 1 200 ? -12.443 0.248 3.619 1.00 97.12 200 PHE A CA 1
ATOM 1586 C C . PHE A 1 200 ? -12.359 1.770 3.504 1.00 97.12 200 PHE A C 1
ATOM 1588 O O . PHE A 1 200 ? -13.384 2.445 3.428 1.00 97.12 200 PHE A O 1
ATOM 1595 N N . LEU A 1 201 ? -11.150 2.321 3.547 1.00 95.31 201 LEU A N 1
ATOM 1596 C CA . LEU A 1 201 ? -10.900 3.748 3.345 1.00 95.31 201 LEU A CA 1
ATOM 1597 C C . LEU A 1 201 ? -10.869 4.058 1.848 1.00 95.31 201 LEU A C 1
ATOM 1599 O O . LEU A 1 201 ? -10.127 3.404 1.109 1.00 95.31 201 LEU A O 1
ATOM 1603 N N . ASP A 1 202 ? -11.616 5.072 1.421 1.00 95.69 202 ASP A N 1
ATOM 1604 C CA . ASP A 1 202 ? -11.514 5.610 0.067 1.00 95.69 202 ASP A CA 1
ATOM 1605 C C . ASP A 1 202 ? -10.196 6.377 -0.096 1.00 95.69 202 ASP A C 1
ATOM 1607 O O . ASP A 1 202 ? -9.861 7.256 0.704 1.00 95.69 202 ASP A O 1
ATOM 1611 N N . ARG A 1 203 ? -9.427 6.021 -1.124 1.00 92.81 203 ARG A N 1
ATOM 1612 C CA . ARG A 1 203 ? -8.208 6.731 -1.523 1.00 92.81 203 ARG A CA 1
ATOM 1613 C C . ARG A 1 203 ? -8.401 7.471 -2.833 1.00 92.81 203 ARG A C 1
ATOM 1615 O O . ARG A 1 203 ? -8.139 8.668 -2.901 1.00 92.81 203 ARG A O 1
ATOM 1622 N N . ASN A 1 204 ? -8.788 6.733 -3.867 1.00 92.94 204 ASN A N 1
ATOM 1623 C CA . ASN A 1 204 ? -8.870 7.226 -5.240 1.00 92.94 204 ASN A CA 1
ATOM 1624 C C . ASN A 1 204 ? -10.082 6.646 -5.979 1.00 92.94 204 ASN A C 1
ATOM 1626 O O . ASN A 1 204 ? -10.102 6.657 -7.212 1.00 92.94 204 ASN A O 1
ATOM 1630 N N . ALA A 1 205 ? -11.050 6.075 -5.257 1.00 93.94 205 ALA A N 1
ATOM 1631 C CA . ALA A 1 205 ? -12.172 5.415 -5.889 1.00 93.94 205 ALA A CA 1
ATOM 1632 C C . ALA A 1 205 ? -13.048 6.438 -6.615 1.00 93.94 205 ALA A C 1
ATOM 1634 O O . ALA A 1 205 ? -13.300 7.546 -6.139 1.00 93.94 205 ALA A O 1
ATOM 1635 N N . ASN A 1 206 ? -13.546 6.056 -7.787 1.00 93.75 206 ASN A N 1
ATOM 1636 C CA . ASN A 1 206 ? -14.654 6.787 -8.384 1.00 93.75 206 ASN A CA 1
ATOM 1637 C C . ASN A 1 206 ? -15.965 6.451 -7.642 1.00 93.75 206 ASN A C 1
ATOM 1639 O O . ASN A 1 206 ? -16.077 5.417 -6.983 1.00 93.75 206 ASN A O 1
ATOM 1643 N N . GLU A 1 207 ? -16.971 7.324 -7.760 1.00 94.44 207 GLU A N 1
ATOM 1644 C CA . GLU A 1 207 ? -18.257 7.175 -7.055 1.00 94.44 207 GLU A CA 1
ATOM 1645 C C . GLU A 1 207 ? -18.923 5.820 -7.344 1.00 94.44 207 GLU A C 1
ATOM 1647 O O . GLU A 1 207 ? -19.431 5.173 -6.431 1.00 94.44 207 GLU A O 1
ATOM 1652 N N . ALA A 1 208 ? -18.839 5.345 -8.593 1.00 96.44 208 ALA A N 1
ATOM 1653 C CA . ALA A 1 208 ? -19.403 4.059 -8.990 1.00 96.44 208 ALA A CA 1
ATOM 1654 C C . ALA A 1 208 ? -18.708 2.875 -8.297 1.00 96.44 208 ALA A C 1
ATOM 1656 O O . ALA A 1 208 ? -19.392 1.956 -7.856 1.00 96.44 208 ALA A O 1
ATOM 1657 N N . ALA A 1 209 ? -17.379 2.905 -8.168 1.00 97.12 209 ALA A N 1
ATOM 1658 C CA . ALA A 1 209 ? -16.616 1.880 -7.462 1.00 97.12 209 ALA A CA 1
ATOM 1659 C C . ALA A 1 209 ? -16.941 1.877 -5.962 1.00 97.12 209 ALA A C 1
ATOM 1661 O O . ALA A 1 209 ? -17.126 0.819 -5.364 1.00 97.12 209 ALA A O 1
ATOM 1662 N N . PHE A 1 210 ? -17.041 3.056 -5.342 1.00 96.69 210 PHE A N 1
ATOM 1663 C CA . PHE A 1 210 ? -17.375 3.167 -3.920 1.00 96.69 210 PHE A CA 1
ATOM 1664 C C . PHE A 1 210 ? -18.793 2.653 -3.625 1.00 96.69 210 PHE A C 1
ATOM 1666 O O . PHE A 1 210 ? -19.003 1.928 -2.651 1.00 96.69 210 PHE A O 1
ATOM 1673 N N . ASP A 1 211 ? -19.764 2.976 -4.482 1.00 96.25 211 ASP A N 1
ATOM 1674 C CA . ASP A 1 211 ? -21.128 2.453 -4.370 1.00 96.25 211 ASP A CA 1
ATOM 1675 C C . ASP A 1 211 ? -21.178 0.931 -4.569 1.00 96.25 211 ASP A C 1
ATOM 1677 O O . ASP A 1 211 ? -21.803 0.232 -3.766 1.00 96.25 211 ASP A O 1
ATOM 1681 N N . ALA A 1 212 ? -20.468 0.404 -5.570 1.00 97.56 212 ALA A N 1
ATOM 1682 C CA . ALA A 1 212 ? -20.387 -1.034 -5.820 1.00 97.56 212 ALA A CA 1
ATOM 1683 C C . ALA A 1 212 ? -19.760 -1.795 -4.639 1.00 97.56 212 ALA A C 1
ATOM 1685 O O . ALA A 1 212 ? -20.254 -2.857 -4.251 1.00 97.56 212 ALA A O 1
ATOM 1686 N N . LEU A 1 213 ? -18.736 -1.224 -3.998 1.00 97.25 213 LEU A N 1
ATOM 1687 C CA . LEU A 1 213 ? -18.105 -1.812 -2.817 1.00 97.25 213 LEU A CA 1
ATOM 1688 C C . LEU A 1 213 ? -19.104 -1.994 -1.664 1.00 97.25 213 LEU A C 1
ATOM 1690 O O . LEU A 1 213 ? -19.129 -3.038 -1.011 1.00 97.25 213 LEU A O 1
ATOM 1694 N N . ILE A 1 214 ? -19.973 -1.010 -1.428 1.00 95.56 214 ILE A N 1
ATOM 1695 C CA . ILE A 1 214 ? -21.003 -1.089 -0.378 1.00 95.56 214 ILE A CA 1
ATOM 1696 C C . ILE A 1 214 ? -21.983 -2.223 -0.662 1.00 95.56 214 ILE A C 1
ATOM 1698 O O . ILE A 1 214 ? -22.408 -2.921 0.264 1.00 95.56 214 ILE A O 1
ATOM 1702 N N . GLU A 1 215 ? -22.378 -2.391 -1.921 1.00 96.31 215 GLU A N 1
ATOM 1703 C CA . GLU A 1 215 ? -23.289 -3.457 -2.332 1.00 96.31 215 GLU A CA 1
ATOM 1704 C C . GLU A 1 215 ? -22.649 -4.840 -2.174 1.00 96.31 215 GLU A C 1
ATOM 1706 O O . GLU A 1 215 ? -23.324 -5.760 -1.705 1.00 96.31 215 GLU A O 1
ATOM 1711 N N . ALA A 1 216 ? -21.353 -4.961 -2.475 1.00 96.75 216 ALA A N 1
ATOM 1712 C CA . ALA A 1 216 ? -20.599 -6.210 -2.402 1.00 96.75 216 ALA A CA 1
ATOM 1713 C C . ALA A 1 216 ? -20.322 -6.688 -0.966 1.00 96.75 216 ALA A C 1
ATOM 1715 O O . ALA A 1 216 ? -20.325 -7.892 -0.717 1.00 96.75 216 ALA A O 1
ATOM 1716 N N . ILE A 1 217 ? -20.121 -5.774 -0.008 1.00 96.44 217 ILE A N 1
ATOM 1717 C CA . ILE A 1 217 ? -19.825 -6.137 1.388 1.00 96.44 217 ILE A CA 1
ATOM 1718 C C . ILE A 1 217 ? -21.023 -6.886 2.018 1.00 96.44 217 ILE A C 1
ATOM 1720 O O . ILE A 1 217 ? -22.113 -6.308 2.140 1.00 96.44 217 ILE A O 1
ATOM 1724 N N . PRO A 1 218 ? -20.863 -8.146 2.463 1.00 93.75 218 PRO A N 1
ATOM 1725 C CA . PRO A 1 218 ? -21.913 -8.883 3.158 1.00 93.75 218 PRO A CA 1
ATOM 1726 C C . PRO A 1 218 ? -22.081 -8.405 4.611 1.00 93.75 218 PRO A C 1
ATOM 1728 O O . PRO A 1 218 ? -21.237 -7.700 5.154 1.00 93.75 218 PRO A O 1
ATOM 1731 N N . GLY A 1 219 ? -23.176 -8.820 5.254 1.00 93.56 219 GLY A N 1
ATOM 1732 C CA . GLY A 1 219 ? -23.359 -8.641 6.699 1.00 93.56 219 GLY A CA 1
ATOM 1733 C C . GLY A 1 219 ? -23.670 -7.211 7.158 1.00 93.56 219 GLY A C 1
ATOM 1734 O O . GLY A 1 219 ? -24.202 -6.385 6.402 1.00 93.56 219 GLY A O 1
ATOM 1735 N N . GLU A 1 220 ? -23.404 -6.945 8.438 1.00 94.25 220 GLU A N 1
ATOM 1736 C CA . GLU A 1 220 ? -23.516 -5.619 9.041 1.00 94.25 220 GLU A CA 1
ATOM 1737 C C . GLU A 1 220 ? -22.407 -4.707 8.506 1.00 94.25 220 GLU A C 1
ATOM 1739 O O . GLU A 1 220 ? -21.212 -4.967 8.659 1.00 94.25 220 GLU A O 1
ATOM 1744 N N . LYS A 1 221 ? -22.824 -3.578 7.929 1.00 94.94 221 LYS A N 1
ATOM 1745 C CA . LYS A 1 221 ? -21.933 -2.542 7.409 1.00 94.94 221 LYS A CA 1
ATOM 1746 C C . LYS A 1 221 ? -22.452 -1.144 7.705 1.00 94.94 221 LYS A C 1
ATOM 1748 O O . LYS A 1 221 ? -23.660 -0.928 7.843 1.00 94.94 221 LYS A O 1
ATOM 1753 N N . ARG A 1 222 ? -21.541 -0.175 7.765 1.00 94.31 222 ARG A N 1
ATOM 1754 C CA . ARG A 1 222 ? -21.843 1.252 7.944 1.00 94.31 222 ARG A CA 1
ATOM 1755 C C . ARG A 1 222 ? -21.102 2.071 6.900 1.00 94.31 222 ARG A C 1
ATOM 1757 O O . ARG A 1 222 ? -19.887 1.973 6.781 1.00 94.31 222 ARG A O 1
ATOM 1764 N N . ARG A 1 223 ? -21.850 2.883 6.151 1.00 94.69 223 ARG A N 1
ATOM 1765 C CA . ARG A 1 223 ? -21.310 3.814 5.155 1.00 94.69 223 ARG A CA 1
ATOM 1766 C C . ARG A 1 223 ? -21.035 5.167 5.803 1.00 94.69 223 ARG A C 1
ATOM 1768 O O . ARG A 1 223 ? -21.913 5.714 6.472 1.00 94.69 223 ARG A O 1
ATOM 1775 N N . TYR A 1 224 ? -19.868 5.718 5.510 1.00 92.62 224 TYR A N 1
ATOM 1776 C CA . TYR A 1 224 ? -19.470 7.090 5.796 1.00 92.62 224 TYR A CA 1
ATOM 1777 C C . TYR A 1 224 ? -19.009 7.770 4.500 1.00 92.62 224 TYR A C 1
ATOM 1779 O O . TYR A 1 224 ? -18.884 7.119 3.464 1.00 92.62 224 TYR A O 1
ATOM 1787 N N . ASP A 1 225 ? -18.754 9.078 4.556 1.00 89.38 225 ASP A N 1
ATOM 1788 C CA . ASP A 1 225 ? -18.386 9.859 3.365 1.00 89.38 225 ASP A CA 1
ATOM 1789 C C . ASP A 1 225 ? -17.036 9.437 2.763 1.00 89.38 225 ASP A C 1
ATOM 1791 O O . ASP A 1 225 ? -16.871 9.495 1.553 1.00 89.38 225 ASP A O 1
ATOM 1795 N N . ALA A 1 226 ? -16.081 9.014 3.600 1.00 91.25 226 ALA A N 1
ATOM 1796 C CA . ALA A 1 226 ? -14.719 8.665 3.178 1.00 91.25 226 ALA A CA 1
ATOM 1797 C C . ALA A 1 226 ? -14.361 7.186 3.400 1.00 91.25 226 ALA A C 1
ATOM 1799 O O . ALA A 1 226 ? -13.232 6.779 3.134 1.00 91.25 226 ALA A O 1
ATOM 1800 N N . HIS A 1 227 ? -15.272 6.389 3.967 1.00 94.81 227 HIS A N 1
ATOM 1801 C CA . HIS A 1 227 ? -14.995 4.987 4.273 1.00 94.81 227 HIS A CA 1
ATOM 1802 C C . HIS A 1 227 ? -16.251 4.155 4.506 1.00 94.81 227 HIS A C 1
ATOM 1804 O O . HIS A 1 227 ? -17.348 4.678 4.712 1.00 94.81 227 HIS A O 1
ATOM 1810 N N . ILE A 1 228 ? -16.071 2.839 4.514 1.00 96.31 228 ILE A N 1
ATOM 1811 C CA . ILE A 1 228 ? -17.102 1.860 4.851 1.00 96.31 228 ILE A CA 1
ATOM 1812 C C . ILE A 1 228 ? -16.538 0.941 5.927 1.00 96.31 228 ILE A C 1
ATOM 1814 O O . ILE A 1 228 ? -15.443 0.411 5.771 1.00 96.31 228 ILE A O 1
ATOM 1818 N N . ASP A 1 229 ? -17.287 0.743 7.004 1.00 95.94 229 ASP A N 1
ATOM 1819 C CA . ASP A 1 229 ? -16.950 -0.218 8.053 1.00 95.94 229 ASP A CA 1
ATOM 1820 C C . ASP A 1 229 ? -17.773 -1.497 7.853 1.00 95.94 229 ASP A C 1
ATOM 1822 O O . ASP A 1 229 ? -18.998 -1.422 7.725 1.00 95.94 229 ASP A O 1
ATOM 1826 N N . SER A 1 230 ? -17.113 -2.654 7.860 1.00 95.94 230 SER A N 1
ATOM 1827 C CA . SER A 1 230 ? -17.716 -3.990 7.910 1.00 95.94 230 SER A CA 1
ATOM 1828 C C . SER A 1 230 ? -17.387 -4.661 9.239 1.00 95.94 230 SER A C 1
ATOM 1830 O O . SER A 1 230 ? -16.242 -4.612 9.690 1.00 95.94 230 SER A O 1
ATOM 1832 N N . PHE A 1 231 ? -18.377 -5.290 9.868 1.00 92.94 231 PHE A N 1
ATOM 1833 C CA . PHE A 1 231 ? -18.217 -5.923 11.184 1.00 92.94 231 PHE A CA 1
ATOM 1834 C C . PHE A 1 231 ? -18.087 -7.447 11.124 1.00 92.94 231 PHE A C 1
ATOM 1836 O O . PHE A 1 231 ? -17.725 -8.055 12.126 1.00 92.94 231 PHE A O 1
ATOM 1843 N N . ASP A 1 232 ? -18.368 -8.043 9.964 1.00 91.94 232 ASP A N 1
ATOM 1844 C CA . ASP A 1 232 ? -18.449 -9.499 9.802 1.00 91.94 232 ASP A CA 1
ATOM 1845 C C . ASP A 1 232 ? -17.388 -10.063 8.843 1.00 91.94 232 ASP A C 1
ATOM 1847 O O . ASP A 1 232 ? -17.266 -11.279 8.725 1.00 91.94 232 ASP A O 1
ATOM 1851 N N . LEU A 1 233 ? -16.643 -9.200 8.142 1.00 94.31 233 LEU A N 1
ATOM 1852 C CA . LEU A 1 233 ? -15.609 -9.619 7.193 1.00 94.31 233 LEU A CA 1
ATOM 1853 C C . LEU A 1 233 ? -14.270 -9.857 7.879 1.00 94.31 233 LEU A C 1
ATOM 1855 O O . LEU A 1 233 ? -13.856 -9.068 8.733 1.00 94.31 233 LEU A O 1
ATOM 1859 N N . ASP A 1 234 ? -13.550 -10.880 7.424 1.00 92.75 234 ASP A N 1
ATOM 1860 C CA . ASP A 1 234 ? -12.128 -10.986 7.717 1.00 92.75 234 ASP A CA 1
ATOM 1861 C C . ASP A 1 234 ? -11.290 -10.066 6.800 1.00 92.75 234 ASP A C 1
ATOM 1863 O O . ASP A 1 234 ? -11.732 -9.684 5.710 1.00 92.75 234 ASP A O 1
ATOM 1867 N N . PRO A 1 235 ? -10.076 -9.665 7.224 1.00 92.06 235 PRO A N 1
ATOM 1868 C CA . PRO A 1 235 ? -9.243 -8.756 6.440 1.00 92.06 235 PRO A CA 1
ATOM 1869 C C . PRO A 1 235 ? -8.852 -9.279 5.050 1.00 92.06 235 PRO A C 1
ATOM 1871 O O . PRO A 1 235 ? -8.703 -8.476 4.132 1.00 92.06 235 PRO A O 1
ATOM 1874 N N . ALA A 1 236 ? -8.674 -10.591 4.879 1.00 93.19 236 ALA A N 1
ATOM 1875 C CA . ALA A 1 236 ? -8.255 -11.171 3.606 1.00 93.19 236 ALA A CA 1
ATOM 1876 C C . ALA A 1 236 ? -9.414 -11.192 2.599 1.00 93.19 236 ALA A C 1
ATOM 1878 O O . ALA A 1 236 ? -9.229 -10.769 1.457 1.00 93.19 236 ALA A O 1
ATOM 1879 N N . GLU A 1 237 ? -10.611 -11.590 3.036 1.00 95.62 237 GLU A N 1
ATOM 1880 C CA . GLU A 1 237 ? -11.846 -11.488 2.244 1.00 95.62 237 GLU A CA 1
ATOM 1881 C C . GLU A 1 237 ? -12.136 -10.031 1.856 1.00 95.62 237 GLU A C 1
ATOM 1883 O O . GLU A 1 237 ? -12.479 -9.731 0.712 1.00 95.62 237 GLU A O 1
ATOM 1888 N N . ALA A 1 238 ? -11.949 -9.093 2.787 1.00 96.75 238 ALA A N 1
ATOM 1889 C CA . ALA A 1 238 ? -12.106 -7.672 2.506 1.00 96.75 238 ALA A CA 1
ATOM 1890 C C . ALA A 1 238 ? -11.104 -7.162 1.456 1.00 96.75 238 ALA A C 1
ATOM 1892 O O . ALA A 1 238 ? -11.483 -6.398 0.567 1.00 96.75 238 ALA A O 1
ATOM 1893 N N . GLU A 1 239 ? -9.836 -7.574 1.525 1.00 95.56 239 GLU A N 1
ATOM 1894 C CA . GLU A 1 239 ? -8.840 -7.224 0.507 1.00 95.56 239 GLU A CA 1
ATOM 1895 C C . GLU A 1 239 ? -9.186 -7.774 -0.879 1.00 95.56 239 GLU A C 1
ATOM 1897 O O . GLU A 1 239 ? -8.922 -7.092 -1.875 1.00 95.56 239 GLU A O 1
ATOM 1902 N N . GLU A 1 240 ? -9.759 -8.975 -0.947 1.00 95.19 240 GLU A N 1
ATOM 1903 C CA . GLU A 1 240 ? -10.220 -9.597 -2.189 1.00 95.19 240 GLU A CA 1
ATOM 1904 C C . GLU A 1 240 ? -11.385 -8.807 -2.791 1.00 95.19 240 GLU A C 1
ATOM 1906 O O . GLU A 1 240 ? -11.247 -8.297 -3.902 1.00 95.19 240 GLU A O 1
ATOM 1911 N N . ILE A 1 241 ? -12.453 -8.565 -2.020 1.00 97.00 241 ILE A N 1
ATOM 1912 C CA . ILE A 1 241 ? -13.616 -7.773 -2.462 1.00 97.00 241 ILE A CA 1
ATOM 1913 C C . ILE A 1 241 ? -13.185 -6.375 -2.923 1.00 97.00 241 ILE A C 1
ATOM 1915 O O . ILE A 1 241 ? -13.582 -5.912 -3.992 1.00 97.00 241 ILE A O 1
ATOM 1919 N N . ALA A 1 242 ? -12.349 -5.686 -2.139 1.00 97.19 242 ALA A N 1
ATOM 1920 C CA . ALA A 1 242 ? -11.864 -4.354 -2.495 1.00 97.19 242 ALA A CA 1
ATOM 1921 C C . ALA A 1 242 ? -11.091 -4.355 -3.819 1.00 97.19 242 ALA A C 1
ATOM 1923 O O . ALA A 1 242 ? -11.154 -3.387 -4.575 1.00 97.19 242 ALA A O 1
ATOM 1924 N N . ARG A 1 243 ? -10.329 -5.420 -4.087 1.00 95.75 243 ARG A N 1
ATOM 1925 C CA . ARG A 1 243 ? -9.532 -5.554 -5.306 1.00 95.75 243 ARG A CA 1
ATOM 1926 C C . ARG A 1 243 ? -10.395 -5.899 -6.514 1.00 95.75 243 ARG A C 1
ATOM 1928 O O . ARG A 1 243 ? -10.181 -5.306 -7.563 1.00 95.75 243 ARG A O 1
ATOM 1935 N N . GLU A 1 244 ? -11.353 -6.807 -6.368 1.00 96.19 244 GLU A N 1
ATOM 1936 C CA . GLU A 1 244 ? -12.300 -7.155 -7.433 1.00 96.19 244 GLU A CA 1
ATOM 1937 C C . GLU A 1 244 ? -13.079 -5.920 -7.895 1.00 96.19 244 GLU A C 1
ATOM 1939 O O . GLU A 1 244 ? -13.059 -5.585 -9.077 1.00 96.19 244 GLU A O 1
ATOM 1944 N N . ILE A 1 245 ? -13.657 -5.170 -6.951 1.00 97.56 245 ILE A N 1
ATOM 1945 C CA . ILE A 1 245 ? -14.388 -3.934 -7.260 1.00 97.56 245 ILE A CA 1
ATOM 1946 C C . ILE A 1 245 ? -13.473 -2.877 -7.881 1.00 97.56 245 ILE A C 1
ATOM 1948 O O . ILE A 1 245 ? -13.888 -2.146 -8.772 1.00 97.56 245 ILE A O 1
ATOM 1952 N N . GLU A 1 246 ? -12.224 -2.768 -7.434 1.00 96.06 246 GLU A N 1
ATOM 1953 C CA . GLU A 1 246 ? -11.272 -1.849 -8.055 1.00 96.06 246 GLU A CA 1
ATOM 1954 C C . GLU A 1 246 ? -11.043 -2.183 -9.538 1.00 96.06 246 GLU A C 1
ATOM 1956 O O . GLU A 1 246 ? -11.113 -1.284 -10.372 1.00 96.06 246 GLU A O 1
ATOM 1961 N N . ILE A 1 247 ? -10.832 -3.456 -9.878 1.00 95.25 247 ILE A N 1
ATOM 1962 C CA . ILE A 1 247 ? -10.566 -3.906 -11.256 1.00 95.25 247 ILE A CA 1
ATOM 1963 C C . ILE A 1 247 ? -11.794 -3.741 -12.148 1.00 95.25 247 ILE A C 1
ATOM 1965 O O . ILE A 1 247 ? -11.683 -3.239 -13.267 1.00 95.25 247 ILE A O 1
ATOM 1969 N N . ASP A 1 248 ? -12.972 -4.102 -11.640 1.00 96.31 248 ASP A N 1
ATOM 1970 C CA . ASP A 1 248 ? -14.241 -3.971 -12.364 1.00 96.31 248 ASP A CA 1
ATOM 1971 C C . ASP A 1 248 ? -14.595 -2.507 -12.688 1.00 96.31 248 ASP A C 1
ATOM 1973 O O . ASP A 1 248 ? -15.467 -2.239 -13.520 1.00 96.31 248 ASP A O 1
ATOM 1977 N N . HIS A 1 249 ? -13.908 -1.556 -12.051 1.00 96.44 249 HIS A N 1
ATOM 1978 C CA . HIS A 1 249 ? -14.125 -0.120 -12.182 1.00 96.44 249 HIS A CA 1
ATOM 1979 C C . HIS A 1 249 ? -12.881 0.649 -12.665 1.00 96.44 249 HIS A C 1
ATOM 1981 O O . HIS A 1 249 ? -12.695 1.807 -12.281 1.00 96.44 249 HIS A O 1
ATOM 1987 N N . ASP A 1 250 ? -12.073 0.028 -13.533 1.00 93.44 250 ASP A N 1
ATOM 1988 C CA . ASP A 1 250 ? -10.904 0.620 -14.213 1.00 93.44 250 ASP A CA 1
ATOM 1989 C C . ASP A 1 250 ? -9.720 0.977 -13.283 1.00 93.44 250 ASP A C 1
ATOM 1991 O O . ASP A 1 250 ? -8.863 1.799 -13.621 1.00 93.44 250 ASP A O 1
ATOM 1995 N N . GLY A 1 251 ? -9.658 0.380 -12.094 1.00 94.25 251 GLY A N 1
ATOM 1996 C CA . GLY A 1 251 ? -8.490 0.407 -11.220 1.00 94.25 251 GLY A CA 1
ATOM 1997 C C . GLY A 1 251 ? -7.528 -0.755 -11.495 1.00 94.25 251 GLY A C 1
ATOM 1998 O O . GLY A 1 251 ? -7.866 -1.738 -12.147 1.00 94.25 251 GLY A O 1
ATOM 1999 N N . TYR A 1 252 ? -6.300 -0.651 -10.982 1.00 94.50 252 TYR A N 1
ATOM 2000 C CA . TYR A 1 252 ? -5.249 -1.637 -11.265 1.00 94.50 252 TYR A CA 1
ATOM 2001 C C . TYR A 1 252 ? -5.300 -2.881 -10.375 1.00 94.50 252 TYR A C 1
ATOM 2003 O O . TYR A 1 252 ? -4.796 -3.937 -10.744 1.00 94.50 252 TYR A O 1
ATOM 2011 N N . GLY A 1 253 ? -5.822 -2.761 -9.155 1.00 94.50 253 GLY A N 1
ATOM 2012 C CA . GLY A 1 253 ? -5.869 -3.863 -8.199 1.00 94.50 253 GLY A CA 1
ATOM 2013 C C . GLY A 1 253 ? -4.492 -4.323 -7.706 1.00 94.50 253 GLY A C 1
ATOM 2014 O O . GLY A 1 253 ? -4.375 -5.449 -7.224 1.00 94.50 253 GLY A O 1
ATOM 2015 N N . PHE A 1 254 ? -3.452 -3.482 -7.800 1.00 95.88 254 PHE A N 1
ATOM 2016 C CA . PHE A 1 254 ? -2.065 -3.893 -7.559 1.00 95.88 254 PHE A CA 1
ATOM 2017 C C . PHE A 1 254 ? -1.847 -4.621 -6.222 1.00 95.88 254 PHE A C 1
ATOM 2019 O O . PHE A 1 254 ? -2.362 -4.250 -5.160 1.00 95.88 254 PHE A O 1
ATOM 2026 N N . GLN A 1 255 ? -0.993 -5.634 -6.267 1.00 94.56 255 GLN A N 1
ATOM 2027 C CA . GLN A 1 255 ? -0.400 -6.283 -5.110 1.00 94.56 255 GLN A CA 1
ATOM 2028 C C . GLN A 1 255 ? 0.995 -5.719 -4.850 1.00 94.56 255 GLN A C 1
ATOM 2030 O O . GLN A 1 255 ? 1.772 -5.439 -5.769 1.00 94.56 255 GLN A O 1
ATOM 2035 N N . ALA A 1 256 ? 1.334 -5.575 -3.569 1.00 93.69 256 ALA A N 1
ATOM 2036 C CA . ALA A 1 256 ? 2.650 -5.106 -3.175 1.00 93.69 256 ALA A CA 1
ATOM 2037 C C . ALA A 1 256 ? 3.736 -6.082 -3.678 1.00 93.69 256 ALA A C 1
ATOM 2039 O O . ALA A 1 256 ? 3.679 -7.277 -3.372 1.00 93.69 256 ALA A O 1
ATOM 2040 N N . PRO A 1 257 ? 4.753 -5.604 -4.417 1.00 94.31 257 PRO A N 1
ATOM 2041 C CA . PRO A 1 257 ? 5.801 -6.473 -4.923 1.00 94.31 257 PRO A CA 1
ATOM 2042 C C . PRO A 1 257 ? 6.663 -7.046 -3.792 1.00 94.31 257 PRO A C 1
ATOM 2044 O O . PRO A 1 257 ? 7.013 -6.380 -2.809 1.00 94.31 257 PRO A O 1
ATOM 2047 N N . SER A 1 258 ? 7.086 -8.289 -3.969 1.00 92.81 258 SER A N 1
ATOM 2048 C CA . SER A 1 258 ? 8.025 -8.990 -3.098 1.00 92.81 258 SER A CA 1
ATOM 2049 C C . SER A 1 258 ? 9.445 -8.917 -3.657 1.00 92.81 258 SER A C 1
ATOM 2051 O O . SER A 1 258 ? 9.658 -8.890 -4.866 1.00 92.81 258 SER A O 1
ATOM 2053 N N . SER A 1 259 ? 10.447 -8.897 -2.779 1.00 91.12 259 SER A N 1
ATOM 2054 C CA . SER A 1 259 ? 11.862 -8.890 -3.168 1.00 91.12 259 SER A CA 1
ATOM 2055 C C . SER A 1 259 ? 12.596 -10.107 -2.630 1.00 91.12 259 SER A C 1
ATOM 2057 O O . SER A 1 259 ? 12.408 -10.506 -1.481 1.00 91.12 259 SER A O 1
ATOM 2059 N N . ILE A 1 260 ? 13.493 -10.658 -3.447 1.00 91.62 260 ILE A N 1
ATOM 2060 C CA . ILE A 1 260 ? 14.473 -11.657 -3.014 1.00 91.62 260 ILE A CA 1
ATOM 2061 C C . ILE A 1 260 ? 15.880 -11.064 -3.102 1.00 91.62 260 ILE A C 1
ATOM 2063 O O . ILE A 1 260 ? 16.321 -10.601 -4.156 1.00 91.62 260 ILE A O 1
ATOM 2067 N N . TYR A 1 261 ? 16.593 -11.078 -1.974 1.00 85.81 261 TYR A N 1
ATOM 2068 C CA . TYR A 1 261 ? 17.915 -10.468 -1.858 1.00 85.81 261 TYR A CA 1
ATOM 2069 C C . TYR A 1 261 ? 19.009 -11.506 -2.066 1.00 85.81 261 TYR A C 1
ATOM 2071 O O . TYR A 1 261 ? 19.197 -12.414 -1.253 1.00 85.81 261 TYR A O 1
ATOM 2079 N N . HIS A 1 262 ? 19.788 -11.351 -3.130 1.00 76.44 262 HIS A N 1
ATOM 2080 C CA . HIS A 1 262 ? 20.952 -12.196 -3.372 1.00 76.44 262 HIS A CA 1
ATOM 2081 C C . HIS A 1 262 ? 22.224 -11.497 -2.868 1.00 76.44 262 HIS A C 1
ATOM 2083 O O . HIS A 1 262 ? 22.539 -10.362 -3.216 1.00 76.44 262 HIS A O 1
ATOM 2089 N N . ARG A 1 263 ? 23.012 -12.196 -2.044 1.00 58.59 263 ARG A N 1
ATOM 2090 C CA . ARG A 1 263 ? 24.259 -11.660 -1.461 1.00 58.59 263 ARG A CA 1
ATOM 2091 C C . ARG A 1 263 ? 25.441 -11.587 -2.438 1.00 58.59 263 ARG A C 1
ATOM 2093 O O . ARG A 1 263 ? 26.468 -11.020 -2.084 1.00 58.59 263 ARG A O 1
ATOM 2100 N N . PHE A 1 264 ? 25.323 -12.173 -3.633 1.00 50.88 264 PHE A N 1
ATOM 2101 C CA . PHE A 1 264 ? 26.446 -12.370 -4.560 1.00 50.88 264 PHE A CA 1
ATOM 2102 C C . PHE A 1 264 ? 26.582 -11.325 -5.681 1.00 50.88 264 PHE A C 1
ATOM 2104 O O . PHE A 1 264 ? 27.607 -11.336 -6.356 1.00 50.88 264 PHE A O 1
ATOM 2111 N N . MET A 1 265 ? 25.633 -10.399 -5.872 1.00 45.62 265 MET A N 1
ATOM 2112 C CA . MET A 1 265 ? 25.744 -9.358 -6.916 1.00 45.62 265 MET A CA 1
ATOM 2113 C C . MET A 1 265 ? 26.132 -7.981 -6.368 1.00 45.62 265 MET A C 1
ATOM 2115 O O . MET A 1 265 ? 25.692 -6.950 -6.868 1.00 45.62 265 MET A O 1
ATOM 2119 N N . THR A 1 266 ? 27.040 -7.919 -5.397 1.00 42.03 266 THR A N 1
ATOM 2120 C CA . THR A 1 266 ? 27.850 -6.704 -5.229 1.00 42.03 266 THR A CA 1
ATOM 2121 C C . THR A 1 266 ? 28.869 -6.655 -6.373 1.00 42.03 266 THR A C 1
ATOM 2123 O O . THR A 1 266 ? 29.995 -7.124 -6.212 1.00 42.03 266 THR A O 1
ATOM 2126 N N . GLY A 1 267 ? 28.480 -6.182 -7.562 1.00 39.31 267 GLY A N 1
ATOM 2127 C CA . GLY A 1 267 ? 29.424 -6.148 -8.689 1.00 39.31 267 GLY A CA 1
ATOM 2128 C C . GLY A 1 267 ? 28.904 -5.845 -10.094 1.00 39.31 267 GLY A C 1
ATOM 2129 O O . GLY A 1 267 ? 29.729 -5.727 -10.993 1.00 39.31 267 GLY A O 1
ATOM 2130 N N . LEU A 1 268 ? 27.597 -5.680 -10.311 1.00 39.19 268 LEU A N 1
ATOM 2131 C CA . LEU A 1 268 ? 27.055 -5.188 -11.587 1.00 39.19 268 LEU A CA 1
ATOM 2132 C C . LEU A 1 268 ? 26.608 -3.727 -11.457 1.00 39.19 268 LEU A C 1
ATOM 2134 O O . LEU A 1 268 ? 25.509 -3.349 -11.845 1.00 39.19 268 LEU A O 1
ATOM 2138 N N . THR A 1 269 ? 27.466 -2.871 -10.901 1.00 39.31 269 THR A N 1
ATOM 2139 C CA . THR A 1 269 ? 27.299 -1.430 -11.079 1.00 39.31 269 THR A CA 1
ATOM 2140 C C . THR A 1 269 ? 27.694 -1.084 -12.508 1.00 39.31 269 THR A C 1
ATOM 2142 O O . THR A 1 269 ? 28.871 -0.926 -12.835 1.00 39.31 269 THR A O 1
ATOM 2145 N N . GLY A 1 270 ? 26.694 -0.923 -13.372 1.00 37.78 270 GLY A N 1
ATOM 2146 C CA . GLY A 1 270 ? 26.820 -0.040 -14.524 1.00 37.78 270 GLY A CA 1
ATOM 2147 C C . GLY A 1 270 ? 27.220 1.349 -14.020 1.00 37.78 270 GLY A C 1
ATOM 2148 O O . GLY A 1 270 ? 26.383 2.111 -13.557 1.00 37.78 270 GLY A O 1
ATOM 2149 N N . GLY A 1 271 ? 28.525 1.622 -14.003 1.00 31.17 271 GLY A N 1
ATOM 2150 C CA . GLY A 1 271 ? 29.146 2.935 -13.829 1.00 31.17 271 GLY A CA 1
ATOM 2151 C C . GLY A 1 271 ? 28.471 3.932 -12.877 1.00 31.17 271 GLY A C 1
ATOM 2152 O O . GLY A 1 271 ? 28.088 5.009 -13.321 1.00 31.17 271 GLY A O 1
ATOM 2153 N N . ARG A 1 272 ? 28.438 3.673 -11.563 1.00 30.73 272 ARG A N 1
ATOM 2154 C CA . ARG A 1 272 ? 28.495 4.774 -10.578 1.00 30.73 272 ARG A CA 1
ATOM 2155 C C . ARG A 1 272 ? 29.907 4.859 -10.013 1.00 30.73 272 ARG A C 1
ATOM 2157 O O . ARG A 1 272 ? 30.333 4.005 -9.241 1.00 30.73 272 ARG A O 1
ATOM 2164 N N . CYS A 1 273 ? 30.633 5.900 -10.416 1.00 26.66 273 CYS A N 1
ATOM 2165 C CA . CYS A 1 273 ? 31.853 6.333 -9.739 1.00 26.66 273 CYS A CA 1
ATOM 2166 C C . CYS A 1 273 ? 31.500 6.750 -8.301 1.00 26.66 273 CYS A C 1
ATOM 2168 O O . CYS A 1 273 ? 30.678 7.654 -8.137 1.00 26.66 273 CYS A O 1
ATOM 2170 N N . PRO A 1 274 ? 32.124 6.174 -7.260 1.00 30.62 274 PRO A N 1
ATOM 2171 C CA . PRO A 1 274 ? 32.074 6.782 -5.943 1.00 30.62 274 PRO A CA 1
ATOM 2172 C C . PRO A 1 274 ? 32.890 8.090 -5.950 1.00 30.62 274 PRO A C 1
ATOM 2174 O O . PRO A 1 274 ? 33.914 8.172 -6.640 1.00 30.62 274 PRO A O 1
ATOM 2177 N N . PRO A 1 275 ? 32.479 9.126 -5.195 1.00 28.77 275 PRO A N 1
ATOM 2178 C CA . PRO A 1 275 ? 33.263 10.350 -5.057 1.00 28.77 275 PRO A CA 1
ATOM 2179 C C . PRO A 1 275 ? 34.618 10.047 -4.387 1.00 28.77 275 PRO A C 1
ATOM 2181 O O . PRO A 1 275 ? 34.729 9.084 -3.620 1.00 28.77 275 PRO A O 1
ATOM 2184 N N . PRO A 1 276 ? 35.674 10.843 -4.650 1.00 27.47 276 PRO A N 1
ATOM 2185 C CA . PRO A 1 276 ? 37.022 10.514 -4.212 1.00 27.47 276 PRO A CA 1
ATOM 2186 C C . PRO A 1 276 ? 37.147 10.684 -2.695 1.00 27.47 276 PRO A C 1
ATOM 2188 O O . PRO A 1 276 ? 37.376 11.785 -2.193 1.00 27.47 276 PRO A O 1
ATOM 2191 N N . SER A 1 277 ? 37.049 9.586 -1.946 1.00 31.66 277 SER A N 1
ATOM 2192 C CA . SER A 1 277 ? 37.465 9.570 -0.547 1.00 31.66 277 SER A CA 1
ATOM 2193 C C . SER A 1 277 ? 38.983 9.381 -0.466 1.00 31.66 277 SER A C 1
ATOM 2195 O O . SER A 1 277 ? 39.610 8.549 -1.126 1.00 31.66 277 SER A O 1
ATOM 2197 N N . ARG A 1 278 ? 39.616 10.266 0.304 1.00 28.25 278 ARG A N 1
ATOM 2198 C CA . ARG A 1 278 ? 41.065 10.336 0.488 1.00 28.25 278 ARG A CA 1
ATOM 2199 C C . ARG A 1 278 ? 41.608 9.035 1.089 1.00 28.25 278 ARG A C 1
ATOM 2201 O O . ARG A 1 278 ? 41.206 8.646 2.175 1.00 28.25 278 ARG A O 1
ATOM 2208 N N . ARG A 1 279 ? 42.612 8.468 0.410 1.00 26.56 279 ARG A N 1
ATOM 2209 C CA . ARG A 1 279 ? 43.738 7.662 0.928 1.00 26.56 279 ARG A CA 1
ATOM 2210 C C . ARG A 1 279 ? 43.498 6.912 2.251 1.00 26.56 279 ARG A C 1
ATOM 2212 O O . ARG A 1 279 ? 43.655 7.496 3.320 1.00 26.56 279 ARG A O 1
ATOM 2219 N N . ARG A 1 280 ? 43.434 5.580 2.162 1.00 26.55 280 ARG A N 1
ATOM 2220 C CA . ARG A 1 280 ? 44.256 4.668 2.981 1.00 26.55 280 ARG A CA 1
ATOM 2221 C C . ARG A 1 280 ? 44.454 3.336 2.244 1.00 26.55 280 ARG A C 1
ATOM 2223 O O . ARG A 1 280 ? 43.506 2.669 1.865 1.00 26.55 280 ARG A O 1
ATOM 2230 N N . THR A 1 281 ? 45.722 3.016 2.015 1.00 27.08 281 THR A N 1
ATOM 2231 C CA . THR A 1 281 ? 46.293 1.728 1.584 1.00 27.08 281 THR A CA 1
ATOM 2232 C C . THR A 1 281 ? 45.983 0.641 2.627 1.00 27.08 281 THR A C 1
ATOM 2234 O O . THR A 1 281 ? 46.009 0.946 3.818 1.00 27.08 281 THR A O 1
ATOM 2237 N N . SER A 1 282 ? 45.651 -0.605 2.275 1.00 25.12 282 SER A N 1
ATOM 2238 C CA . SER A 1 282 ? 46.589 -1.670 1.862 1.00 25.12 282 SER A CA 1
ATOM 2239 C C . SER A 1 282 ? 45.830 -2.994 1.575 1.00 25.12 282 SER A C 1
ATOM 2241 O O . SER A 1 282 ? 44.660 -3.096 1.937 1.00 25.12 282 SER A O 1
ATOM 2243 N N . PRO A 1 283 ? 46.460 -3.995 0.922 1.00 31.20 283 PRO A N 1
ATOM 2244 C CA . PRO A 1 283 ? 45.787 -4.993 0.089 1.00 31.20 283 PRO A CA 1
ATOM 2245 C C . PRO A 1 283 ? 45.486 -6.307 0.823 1.00 31.20 283 PRO A C 1
ATOM 2247 O O . PRO A 1 283 ? 46.223 -6.703 1.724 1.00 31.20 283 PRO A O 1
ATOM 2250 N N . CYS A 1 284 ? 44.476 -7.047 0.362 1.00 22.67 284 CYS A N 1
ATOM 2251 C CA . CYS A 1 284 ? 44.385 -8.476 0.644 1.00 22.67 284 CYS A CA 1
ATOM 2252 C C . CYS A 1 284 ? 44.042 -9.234 -0.640 1.00 22.67 284 CYS A C 1
ATOM 2254 O O . CYS A 1 284 ? 42.925 -9.191 -1.147 1.00 22.67 284 CYS A O 1
ATOM 2256 N N . SER A 1 285 ? 45.065 -9.877 -1.189 1.00 25.88 285 SER A N 1
ATOM 2257 C CA . SER A 1 285 ? 44.959 -10.938 -2.174 1.00 25.88 285 SER A CA 1
ATOM 2258 C C . SER A 1 285 ? 44.555 -12.232 -1.469 1.00 25.88 285 SER A C 1
ATOM 2260 O O . SER A 1 285 ? 45.134 -12.571 -0.440 1.00 25.88 285 SER A O 1
ATOM 2262 N N . THR A 1 286 ? 43.637 -13.009 -2.046 1.00 27.52 286 THR A N 1
ATOM 2263 C CA . THR A 1 286 ? 43.804 -14.469 -2.144 1.00 27.52 286 THR A CA 1
ATOM 2264 C C . THR A 1 286 ? 42.822 -15.088 -3.145 1.00 27.52 286 THR A C 1
ATOM 2266 O O . THR A 1 286 ? 41.613 -14.926 -3.079 1.00 27.52 286 THR A O 1
ATOM 2269 N N . THR A 1 287 ? 43.436 -15.774 -4.100 1.00 24.17 287 THR A N 1
ATOM 2270 C CA . THR A 1 287 ? 42.988 -16.699 -5.147 1.00 24.17 287 THR A CA 1
ATOM 2271 C C . THR A 1 287 ? 41.709 -17.513 -4.853 1.00 24.17 287 THR A C 1
ATOM 2273 O O . THR A 1 287 ? 41.622 -18.104 -3.775 1.00 24.17 287 THR A O 1
ATOM 2276 N N . PRO A 1 288 ? 40.783 -17.703 -5.819 1.00 30.05 288 PRO A N 1
ATOM 2277 C CA . PRO A 1 288 ? 39.706 -18.682 -5.687 1.00 30.05 288 PRO A CA 1
ATOM 2278 C C . PRO A 1 288 ? 40.234 -20.097 -5.966 1.00 30.05 288 PRO A C 1
ATOM 2280 O O . PRO A 1 288 ? 40.815 -20.364 -7.019 1.00 30.05 288 PRO A O 1
ATOM 2283 N N . ARG A 1 289 ? 40.010 -21.022 -5.027 1.00 24.28 289 ARG A N 1
ATOM 2284 C CA . ARG A 1 289 ? 40.085 -22.465 -5.285 1.00 24.28 289 ARG A CA 1
ATOM 2285 C C . ARG A 1 289 ? 38.756 -22.923 -5.880 1.00 24.28 289 ARG A C 1
ATOM 2287 O O . ARG A 1 289 ? 37.718 -22.831 -5.237 1.00 24.28 289 ARG A O 1
ATOM 2294 N N . THR A 1 290 ? 38.833 -23.453 -7.091 1.00 28.81 290 THR A N 1
ATOM 2295 C CA . THR A 1 290 ? 37.835 -24.307 -7.739 1.00 28.81 290 THR A CA 1
ATOM 2296 C C . THR A 1 290 ? 37.390 -25.458 -6.834 1.00 28.81 290 THR A C 1
ATOM 2298 O O . THR A 1 290 ? 38.233 -26.199 -6.325 1.00 28.81 290 THR A O 1
ATOM 2301 N N . ALA A 1 291 ? 36.077 -25.659 -6.725 1.00 25.73 291 ALA A N 1
ATOM 2302 C CA . ALA A 1 291 ? 35.474 -26.923 -6.318 1.00 25.73 291 ALA A CA 1
ATOM 2303 C C . ALA A 1 291 ? 34.425 -27.318 -7.364 1.00 25.73 291 ALA A C 1
ATOM 2305 O O . ALA A 1 291 ? 33.314 -26.804 -7.407 1.00 25.73 291 ALA A O 1
ATOM 2306 N N . THR A 1 292 ? 34.853 -28.215 -8.245 1.00 23.86 292 THR A N 1
ATOM 2307 C CA . THR A 1 292 ? 34.036 -28.998 -9.165 1.00 23.86 292 THR A CA 1
ATOM 2308 C C . THR A 1 292 ? 33.175 -29.976 -8.372 1.00 23.86 292 THR A C 1
ATOM 2310 O O . THR A 1 292 ? 33.692 -30.693 -7.514 1.00 23.86 292 THR A O 1
ATOM 2313 N N . THR A 1 293 ? 31.895 -30.110 -8.709 1.00 28.95 293 THR A N 1
ATOM 2314 C CA . THR A 1 293 ? 31.199 -31.392 -8.551 1.00 28.95 293 THR A CA 1
ATOM 2315 C C . THR A 1 293 ? 30.240 -31.591 -9.724 1.00 28.95 293 THR A C 1
ATOM 2317 O O . THR A 1 293 ? 29.124 -31.101 -9.691 1.00 28.95 293 THR A O 1
ATOM 2320 N N . ARG A 1 294 ? 30.782 -32.315 -10.715 1.00 28.27 294 ARG A N 1
ATOM 2321 C CA . ARG A 1 294 ? 30.214 -32.948 -11.922 1.00 28.27 294 ARG A CA 1
ATOM 2322 C C . ARG A 1 294 ? 29.445 -32.092 -12.920 1.00 28.27 294 ARG A C 1
ATOM 2324 O O . ARG A 1 294 ? 28.292 -31.728 -12.639 1.00 28.27 294 ARG A O 1
#

Radius of gyration: 25.37 Å; chains: 1; bounding box: 70×54×66 Å

Sequence (294 aa):
MSWDEIDEHARSYLLSFIALGFDVEDGELYRQSDNRVLQDLAFEIGSTTNFSEFEAIYGFGGETNVSHMQSVVTQLADILYPQLDEPMPTVIPVGPDQDPHVRFARDAAARMRYFKVTEAFASFELDDAERDLFRALYDELTEPDDVDTDDLRCEDAAEQLLAFVNDSSTAVDADPSTRDSLVEKLENGGKEPIRPRVRFLDRNANEAAFDALIEAIPGEKRRYDAHIDSFDLDPAEAEEIAREIEIDHDGYGFQAPSSIYHRFMTGLTGGRCPPPSRRRTSPCSTTPRTATTR

pLDDT: mean 84.89, std 19.68, range [22.67, 97.56]

Secondary structure (DSSP, 8-state):
--HHHHHHHHHHHHHHHHHTT--TTTS----TTT-HHHHHHHHHHHHH--HHHHHHHH---TTS-HHHHHHHHHHHHHHHGGGSSS----EEEE-GGGHHHHHHHHHHHHHH-SEEEEEESSSS---HHHHHHHHHHHHHHH-STT--GGG-BHHHHHHHHHHHHH-TT-S----HHHHHHHHHHHHHHTT-B---EEEEEESS--HHHHHHHHHH--SSEEE-SSEEEESS--HHHHHHHHHHHHHHTT---PPPPEEEE-TT-TT--SS-PPP------------PPP----

Organism: NCBI:txid699431